Protein AF-A0A7M3YLV9-F1 (afdb_monomer_lite)

Radius of gyration: 20.75 Å; chains: 1; bounding box: 49×54×60 Å

Sequence (240 aa):
GVGWSQLKHLGYTHDCFGNELQSDTQMLELFPQDFILAKNGADYFVRAAQYIDELLVRFYGMEPYYHVDKPEDLVGHLICALAPHTSGGVLSRLIGFSNSSGGYAHPLFHAAKRRNCDGDEDAIMLLMDGLLNFSREILPSNRGGKMDAPLVLTTRLNPTEVDKEALNVDSAWHYERWFYEATLDQPHPKALADKMDFIERRLGTIGAVRGLGFTHSTKSMAEGPSLSAYKTLETMIDKM

Structure (mmCIF, N/CA/C/O backbone):
data_AF-A0A7M3YLV9-F1
#
_entry.id   AF-A0A7M3YLV9-F1
#
loop_
_atom_site.group_PDB
_atom_site.id
_atom_site.type_symbol
_atom_site.label_atom_id
_atom_site.label_alt_id
_atom_site.label_comp_id
_atom_site.label_asym_id
_atom_site.label_entity_id
_atom_site.label_seq_id
_atom_site.pdbx_PDB_ins_code
_atom_site.Cartn_x
_atom_site.Cartn_y
_atom_site.Cartn_z
_atom_site.occupancy
_atom_site.B_iso_or_equiv
_atom_site.auth_seq_id
_atom_site.auth_comp_id
_atom_site.auth_asym_id
_atom_site.auth_atom_id
_atom_site.pdbx_PDB_model_num
ATOM 1 N N . GLY A 1 1 ? 10.533 -2.553 10.454 1.00 79.00 1 GLY A N 1
ATOM 2 C CA . GLY A 1 1 ? 10.150 -2.409 11.874 1.00 79.00 1 GLY A CA 1
ATOM 3 C C . GLY A 1 1 ? 9.198 -3.499 12.326 1.00 79.00 1 GLY A C 1
ATOM 4 O O . GLY A 1 1 ? 8.332 -3.210 13.131 1.00 79.00 1 GLY A O 1
ATOM 5 N N . VAL A 1 2 ? 9.349 -4.714 11.796 1.00 90.81 2 VAL A N 1
ATOM 6 C CA . VAL A 1 2 ? 8.582 -5.925 12.117 1.00 90.81 2 VAL A CA 1
ATOM 7 C C . VAL A 1 2 ? 9.557 -7.078 11.897 1.00 90.81 2 VAL A C 1
ATOM 9 O O . VAL A 1 2 ? 10.321 -7.017 10.933 1.00 90.81 2 VAL A O 1
ATOM 12 N N . GLY A 1 3 ? 9.585 -8.060 12.796 1.00 94.00 3 GLY A N 1
ATOM 13 C CA . GLY A 1 3 ? 10.486 -9.207 12.667 1.00 94.00 3 GLY A CA 1
ATOM 14 C C . GLY A 1 3 ? 10.018 -10.190 11.593 1.00 94.00 3 GLY A C 1
ATOM 15 O O . GLY A 1 3 ? 8.816 -10.394 11.404 1.00 94.00 3 GLY A O 1
ATOM 16 N N . TRP A 1 4 ? 10.956 -10.853 10.921 1.00 95.56 4 TRP A N 1
ATOM 17 C CA . TRP A 1 4 ? 10.691 -11.817 9.851 1.00 95.56 4 TRP A CA 1
ATOM 18 C C . TRP A 1 4 ? 9.772 -12.959 10.300 1.00 95.56 4 TRP A C 1
ATOM 20 O O . TRP A 1 4 ? 8.958 -13.440 9.517 1.00 95.56 4 TRP A O 1
ATOM 30 N N . SER A 1 5 ? 9.843 -13.367 11.571 1.00 95.56 5 SER A N 1
ATOM 31 C CA . SER A 1 5 ? 8.983 -14.407 12.147 1.00 95.56 5 SER A CA 1
ATOM 32 C C . SER A 1 5 ? 7.505 -14.002 12.157 1.00 95.56 5 SER A C 1
ATOM 34 O O . SER A 1 5 ? 6.637 -14.827 11.866 1.00 95.56 5 SER A O 1
ATOM 36 N N . GLN A 1 6 ? 7.215 -12.725 12.419 1.00 95.69 6 GLN A N 1
ATOM 37 C CA . GLN A 1 6 ? 5.861 -12.178 12.365 1.00 95.69 6 GLN A CA 1
ATOM 38 C C . GLN A 1 6 ? 5.364 -12.105 10.917 1.00 95.69 6 GLN A C 1
ATOM 40 O O . GLN A 1 6 ? 4.248 -12.531 10.634 1.00 95.69 6 GLN A O 1
ATOM 45 N N . LEU A 1 7 ? 6.207 -11.671 9.973 1.00 96.88 7 LEU A N 1
ATOM 46 C CA . LEU A 1 7 ? 5.865 -11.696 8.544 1.00 96.88 7 LEU A CA 1
ATOM 47 C C . LEU A 1 7 ? 5.622 -13.126 8.035 1.00 96.88 7 LEU A C 1
ATOM 49 O O . LEU A 1 7 ? 4.689 -13.358 7.264 1.00 96.88 7 LEU A O 1
ATOM 53 N N . LYS A 1 8 ? 6.388 -14.109 8.523 1.00 96.44 8 LYS A N 1
ATOM 54 C CA . LYS A 1 8 ? 6.178 -15.530 8.213 1.00 96.44 8 LYS A CA 1
ATOM 55 C C . LYS A 1 8 ? 4.798 -16.010 8.656 1.00 96.44 8 LYS A C 1
ATOM 57 O O . LYS A 1 8 ? 4.123 -16.696 7.891 1.00 96.44 8 LYS A O 1
ATOM 62 N N . HIS A 1 9 ? 4.331 -15.582 9.831 1.00 95.75 9 HIS A N 1
ATOM 63 C CA . HIS A 1 9 ? 2.966 -15.853 10.295 1.00 95.75 9 HIS A CA 1
ATOM 64 C C . HIS A 1 9 ? 1.891 -15.214 9.395 1.00 95.75 9 HIS A C 1
ATOM 66 O O . HIS A 1 9 ? 0.825 -15.791 9.200 1.00 95.75 9 HIS A O 1
ATOM 72 N N . LEU A 1 10 ? 2.186 -14.066 8.774 1.00 97.06 10 LEU A N 1
ATOM 73 C CA . LEU A 1 10 ? 1.298 -13.394 7.814 1.00 97.06 10 LEU A CA 1
ATOM 74 C C . LEU A 1 10 ? 1.301 -14.018 6.405 1.00 97.06 10 LEU A C 1
ATOM 76 O O . LEU A 1 10 ? 0.577 -13.535 5.527 1.00 97.06 10 LEU A O 1
ATOM 80 N N . GLY A 1 11 ? 2.085 -15.077 6.180 1.00 97.44 11 GLY A N 1
ATOM 81 C CA . GLY A 1 11 ? 2.143 -15.827 4.923 1.00 97.44 11 GLY A CA 1
ATOM 82 C C . GLY A 1 11 ? 3.363 -15.533 4.045 1.00 97.44 11 GLY A C 1
ATOM 83 O O . GLY A 1 11 ? 3.480 -16.122 2.969 1.00 97.44 11 GLY A O 1
ATOM 84 N N . TYR A 1 12 ? 4.289 -14.674 4.482 1.00 97.75 12 TYR A N 1
ATOM 85 C CA . TYR A 1 12 ? 5.556 -14.451 3.780 1.00 97.75 12 TYR A CA 1
ATOM 86 C C . TYR A 1 12 ? 6.500 -15.634 4.017 1.00 97.75 12 TYR A C 1
ATOM 88 O O . TYR A 1 12 ? 7.176 -15.719 5.037 1.00 97.75 12 TYR A O 1
ATOM 96 N N . THR A 1 13 ? 6.521 -16.587 3.089 1.00 97.38 13 THR A N 1
ATOM 97 C CA . THR A 1 13 ? 7.293 -17.833 3.248 1.00 97.38 13 THR A CA 1
ATOM 98 C C . THR A 1 13 ? 8.669 -17.784 2.596 1.00 97.38 13 THR A C 1
ATOM 100 O O . THR A 1 13 ? 9.590 -18.426 3.095 1.00 97.38 13 THR A O 1
ATOM 103 N N . HIS A 1 14 ? 8.806 -17.027 1.508 1.00 97.69 14 HIS A N 1
ATOM 104 C CA . HIS A 1 14 ? 10.022 -16.936 0.710 1.00 97.69 14 HIS A CA 1
ATOM 105 C C . HIS A 1 14 ? 10.317 -15.481 0.348 1.00 97.69 14 HIS A C 1
ATOM 107 O O . HIS A 1 14 ? 9.402 -14.656 0.260 1.00 97.69 14 HIS A O 1
ATOM 113 N N . ASP A 1 15 ? 11.593 -15.193 0.134 1.00 97.00 15 ASP A N 1
ATOM 114 C CA . ASP A 1 15 ? 12.062 -13.927 -0.411 1.00 97.00 15 ASP A CA 1
ATOM 115 C C . ASP A 1 15 ? 11.777 -13.804 -1.916 1.00 97.00 15 ASP A C 1
ATOM 117 O O . ASP A 1 15 ? 11.274 -14.729 -2.561 1.00 97.00 15 ASP A O 1
ATOM 121 N N . CYS A 1 16 ? 12.063 -12.635 -2.490 1.00 95.44 16 CYS A N 1
ATOM 122 C CA . CYS A 1 16 ? 11.799 -12.358 -3.903 1.00 95.44 16 CYS A CA 1
ATOM 123 C C . CYS A 1 16 ? 12.660 -13.187 -4.877 1.00 95.44 16 CYS A C 1
ATOM 125 O O . CYS A 1 16 ? 12.369 -13.206 -6.072 1.00 95.44 16 CYS A O 1
ATOM 127 N N . PHE A 1 17 ? 13.675 -13.900 -4.378 1.00 94.94 17 PHE A N 1
ATOM 128 C CA . PHE A 1 17 ? 14.518 -14.822 -5.142 1.00 94.94 17 PHE A CA 1
ATOM 129 C C . PHE A 1 17 ? 14.114 -16.292 -4.948 1.00 94.94 17 PHE A C 1
ATOM 131 O O . PHE A 1 17 ? 14.700 -17.176 -5.571 1.00 94.94 17 PHE A O 1
ATOM 138 N N . GLY A 1 18 ? 13.107 -16.561 -4.111 1.00 95.81 18 GLY A N 1
ATOM 139 C CA . GLY A 1 18 ? 12.591 -17.900 -3.842 1.00 95.81 18 GLY A CA 1
ATOM 140 C C . GLY A 1 18 ? 13.300 -18.646 -2.711 1.00 95.81 18 GLY A C 1
ATOM 141 O O . GLY A 1 18 ? 13.029 -19.831 -2.531 1.00 95.81 18 GLY A O 1
ATOM 142 N N . ASN A 1 19 ? 14.172 -17.999 -1.931 1.00 97.81 19 ASN A N 1
ATOM 143 C CA . ASN A 1 19 ? 14.766 -18.631 -0.749 1.00 97.81 19 ASN A CA 1
ATOM 144 C C . ASN A 1 19 ? 13.8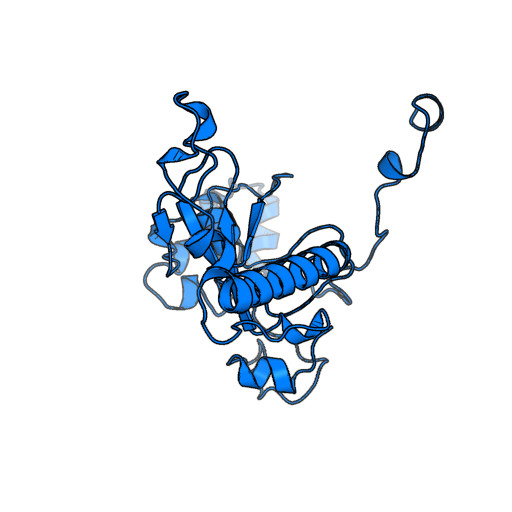07 -18.548 0.439 1.00 97.81 19 ASN A C 1
ATOM 146 O O . ASN A 1 19 ? 13.065 -17.577 0.573 1.00 97.81 19 ASN A O 1
ATOM 150 N N . GLU A 1 20 ? 13.833 -19.538 1.334 1.00 98.06 20 GLU A N 1
ATOM 151 C CA . GLU A 1 20 ? 12.996 -19.521 2.538 1.00 98.06 20 GLU A CA 1
ATOM 152 C C . GLU A 1 20 ? 13.293 -18.286 3.410 1.00 98.06 20 GLU A C 1
ATOM 154 O O . GLU A 1 20 ? 14.450 -17.903 3.601 1.00 98.06 20 GLU A O 1
ATOM 159 N N . LEU A 1 21 ? 12.244 -17.671 3.965 1.00 97.94 21 LEU A N 1
ATOM 160 C CA . LEU A 1 21 ? 12.373 -16.556 4.896 1.00 97.94 21 LEU A CA 1
ATOM 161 C C . LEU A 1 21 ? 12.895 -17.034 6.259 1.00 97.94 21 LEU A C 1
ATOM 163 O O . LEU A 1 21 ? 12.234 -17.813 6.964 1.00 97.94 21 LEU A O 1
ATOM 167 N N . GLN A 1 22 ? 14.074 -16.527 6.618 1.00 97.50 22 GLN A N 1
ATOM 168 C CA . GLN A 1 22 ? 14.822 -16.873 7.828 1.00 97.50 22 GLN A CA 1
ATOM 169 C C . GLN A 1 22 ? 15.539 -15.664 8.475 1.00 97.50 22 GLN A C 1
ATOM 171 O O . GLN A 1 22 ? 16.107 -15.809 9.557 1.00 97.50 22 GLN A O 1
ATOM 176 N N . SER A 1 23 ? 15.538 -14.481 7.843 1.00 96.81 23 SER A N 1
ATOM 177 C CA . SER A 1 23 ? 16.241 -13.280 8.328 1.00 96.81 23 SER A CA 1
ATOM 178 C C . SER A 1 23 ? 15.492 -11.978 8.020 1.00 96.81 23 SER A C 1
ATOM 180 O O . SER A 1 23 ? 14.809 -11.869 7.004 1.00 96.81 23 SER A O 1
ATOM 182 N N . ASP A 1 24 ? 15.710 -10.950 8.850 1.00 95.25 24 ASP A N 1
ATOM 183 C CA . ASP A 1 24 ? 15.188 -9.581 8.673 1.00 95.25 24 ASP A CA 1
ATOM 184 C C . ASP A 1 24 ? 15.840 -8.808 7.512 1.00 95.25 24 ASP A C 1
ATOM 186 O O . ASP A 1 24 ? 15.419 -7.702 7.179 1.00 95.25 24 ASP A O 1
ATOM 190 N N . THR A 1 25 ? 16.897 -9.358 6.913 1.00 94.25 25 THR A N 1
ATOM 191 C CA . THR A 1 25 ? 17.657 -8.716 5.829 1.00 94.25 25 THR A CA 1
ATOM 192 C C . THR A 1 25 ? 17.242 -9.176 4.434 1.00 94.25 25 THR A C 1
ATOM 194 O O . THR A 1 25 ? 17.731 -8.630 3.445 1.00 94.25 25 THR A O 1
ATOM 197 N N . GLN A 1 26 ? 16.379 -10.190 4.335 1.00 95.25 26 GLN A N 1
ATOM 198 C CA . GLN A 1 26 ? 15.905 -10.698 3.051 1.00 95.25 26 GLN A CA 1
ATOM 199 C C . GLN A 1 26 ? 14.903 -9.731 2.414 1.00 95.25 26 GLN A C 1
ATOM 201 O O . GLN A 1 26 ? 14.044 -9.162 3.088 1.00 95.25 26 GLN A O 1
ATOM 206 N N . MET A 1 27 ? 14.999 -9.568 1.094 1.00 95.50 27 MET A N 1
ATOM 207 C CA . MET A 1 27 ? 14.065 -8.747 0.328 1.00 95.50 27 MET A CA 1
ATOM 208 C C . MET A 1 27 ? 12.792 -9.542 0.041 1.00 95.50 27 MET A C 1
ATOM 210 O O . MET A 1 27 ? 12.833 -10.570 -0.627 1.00 95.50 27 MET A O 1
ATOM 214 N N . LEU A 1 28 ? 11.652 -9.061 0.525 1.00 96.56 28 LEU A N 1
ATOM 215 C CA . LEU A 1 28 ? 10.356 -9.695 0.304 1.00 96.56 28 LEU A CA 1
ATOM 216 C C . LEU A 1 28 ? 9.587 -8.971 -0.801 1.00 96.56 28 LEU A C 1
ATOM 218 O O . LEU A 1 28 ? 9.612 -7.746 -0.891 1.00 96.56 28 LEU A O 1
ATOM 222 N N . GLU A 1 29 ? 8.846 -9.729 -1.604 1.00 96.88 29 GLU A N 1
ATOM 223 C CA . GLU A 1 29 ? 7.836 -9.154 -2.487 1.00 96.88 29 GLU A CA 1
ATOM 224 C C . GLU A 1 29 ? 6.562 -8.847 -1.689 1.00 96.88 29 GLU A C 1
ATOM 226 O O . GLU A 1 29 ? 5.940 -9.760 -1.143 1.00 96.88 29 GLU A O 1
ATOM 231 N N . LEU A 1 30 ? 6.158 -7.575 -1.652 1.00 97.12 30 LEU A N 1
ATOM 232 C CA . LEU A 1 30 ? 4.952 -7.122 -0.959 1.00 97.12 30 LEU A CA 1
ATOM 233 C C . LEU A 1 30 ? 3.684 -7.744 -1.565 1.00 97.12 30 LEU A C 1
ATOM 235 O O . LEU A 1 30 ? 3.482 -7.698 -2.779 1.00 97.12 30 LEU A O 1
ATOM 239 N N . PHE A 1 31 ? 2.787 -8.279 -0.730 1.00 97.38 31 PHE A N 1
ATOM 240 C CA . PHE A 1 31 ? 1.501 -8.767 -1.231 1.00 97.38 31 PHE A CA 1
ATOM 241 C C . PHE A 1 31 ? 0.588 -7.621 -1.710 1.00 97.38 31 PHE A C 1
ATOM 243 O O . PHE A 1 31 ? 0.612 -6.530 -1.140 1.00 97.38 31 PHE A O 1
ATOM 250 N N . PRO A 1 32 ? -0.286 -7.861 -2.711 1.00 96.62 32 PRO A N 1
ATOM 251 C CA . PRO A 1 32 ? -1.030 -6.795 -3.392 1.00 96.62 32 PRO A CA 1
ATOM 252 C C . PRO A 1 32 ? -1.949 -5.930 -2.526 1.00 96.62 32 PRO A C 1
ATOM 254 O O . PRO A 1 32 ? -2.310 -4.842 -2.952 1.00 96.62 32 PRO A O 1
ATOM 257 N N . GLN A 1 33 ? -2.380 -6.413 -1.360 1.00 97.81 33 GLN A N 1
ATOM 258 C CA . GLN A 1 33 ? -3.267 -5.700 -0.429 1.00 97.81 33 GLN A CA 1
ATOM 259 C C . GLN A 1 33 ? -2.642 -5.597 0.972 1.00 97.81 33 GLN A C 1
ATOM 261 O O . GLN A 1 33 ? -3.351 -5.513 1.974 1.00 97.81 33 GLN A O 1
ATOM 266 N N . ASP A 1 34 ? -1.312 -5.637 1.053 1.00 98.44 34 ASP A N 1
ATOM 267 C CA . ASP A 1 34 ? -0.580 -5.341 2.280 1.00 98.44 34 ASP A CA 1
ATOM 268 C C . ASP A 1 34 ? -0.095 -3.882 2.262 1.00 98.44 34 ASP A C 1
ATOM 270 O O . ASP A 1 34 ? 0.271 -3.337 1.218 1.00 98.44 34 ASP A O 1
ATOM 274 N N . PHE A 1 35 ? -0.111 -3.246 3.433 1.00 98.19 35 PHE A N 1
ATOM 275 C CA . PHE A 1 35 ? 0.179 -1.827 3.614 1.00 98.19 35 PHE A CA 1
ATOM 276 C C . PHE A 1 35 ? 1.205 -1.604 4.726 1.00 98.19 35 PHE A C 1
ATOM 278 O O . PHE A 1 35 ? 1.122 -2.199 5.806 1.00 98.19 35 PHE A O 1
ATOM 285 N N . ILE A 1 36 ? 2.158 -0.710 4.472 1.00 97.81 36 ILE A N 1
ATOM 286 C CA . ILE A 1 36 ? 3.176 -0.277 5.429 1.00 97.81 36 ILE A CA 1
ATOM 287 C C . ILE A 1 36 ? 2.840 1.152 5.852 1.00 97.81 36 ILE A C 1
ATOM 289 O O . ILE A 1 36 ? 2.910 2.083 5.048 1.00 97.81 36 ILE A O 1
ATOM 293 N N . LEU A 1 37 ? 2.485 1.328 7.123 1.00 97.00 37 LEU A N 1
ATOM 294 C CA . LEU A 1 37 ? 2.027 2.601 7.673 1.00 97.00 37 LEU A CA 1
ATOM 295 C C . LEU A 1 37 ? 3.196 3.543 7.992 1.00 97.00 37 LEU A C 1
ATOM 297 O O . LEU A 1 37 ? 4.260 3.119 8.443 1.00 97.00 37 LEU A O 1
ATOM 301 N N . ALA A 1 38 ? 2.989 4.845 7.821 1.00 94.69 38 ALA A N 1
ATOM 302 C CA . ALA A 1 38 ? 3.908 5.849 8.342 1.00 94.69 38 ALA A CA 1
ATOM 303 C C . ALA A 1 38 ? 3.905 5.821 9.883 1.00 94.69 38 ALA A C 1
ATOM 305 O O . ALA A 1 38 ? 2.851 5.859 10.522 1.00 94.69 38 ALA A O 1
ATOM 306 N N . LYS A 1 39 ? 5.084 5.748 10.509 1.00 93.75 39 LYS A N 1
ATOM 307 C CA . LYS A 1 39 ? 5.210 5.541 11.963 1.00 93.75 39 LYS A CA 1
ATOM 308 C C . LYS A 1 39 ? 4.549 6.655 12.783 1.00 93.75 39 LYS A C 1
ATOM 310 O O . LYS A 1 39 ? 4.016 6.385 13.852 1.00 93.75 39 LYS A O 1
ATOM 315 N N . ASN A 1 40 ? 4.5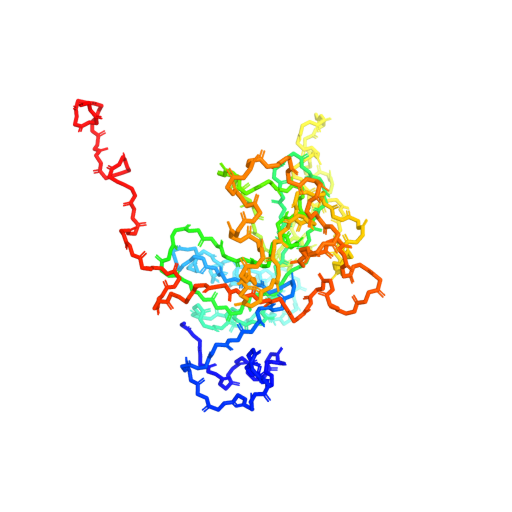30 7.882 12.267 1.00 91.25 40 ASN A N 1
ATOM 316 C CA . ASN A 1 40 ? 3.851 9.026 12.885 1.00 91.25 40 ASN A CA 1
ATOM 317 C C . ASN A 1 40 ? 2.322 8.853 13.000 1.00 91.25 40 ASN A C 1
ATOM 319 O O . ASN A 1 40 ? 1.706 9.486 13.853 1.00 91.25 40 ASN A O 1
ATOM 323 N N . GLY A 1 41 ? 1.711 8.002 12.172 1.00 92.69 41 GLY A N 1
ATOM 324 C CA . GLY A 1 41 ? 0.289 7.671 12.238 1.00 92.69 41 GLY A CA 1
ATOM 325 C C . GLY A 1 41 ? -0.035 6.524 13.196 1.00 92.69 41 GLY A C 1
ATOM 326 O O . GLY A 1 41 ? -1.197 6.350 13.552 1.00 92.69 41 GLY A O 1
ATOM 327 N N . ALA A 1 42 ? 0.954 5.745 13.642 1.00 95.50 42 ALA A N 1
ATOM 328 C CA . ALA A 1 42 ? 0.706 4.517 14.397 1.00 95.50 42 ALA A CA 1
ATOM 329 C C . ALA A 1 42 ? -0.023 4.767 15.726 1.00 95.50 42 ALA A C 1
ATOM 331 O O . ALA A 1 42 ? -1.001 4.084 16.025 1.00 95.50 42 ALA A O 1
ATOM 332 N N . ASP A 1 43 ? 0.374 5.802 16.471 1.00 96.31 43 ASP A N 1
ATOM 333 C CA . ASP A 1 43 ? -0.259 6.152 17.749 1.00 96.31 43 ASP A CA 1
ATOM 334 C C . ASP A 1 43 ? -1.741 6.518 17.589 1.00 96.31 43 ASP A C 1
ATOM 336 O O . ASP A 1 43 ? -2.543 6.306 18.498 1.00 96.31 43 ASP A O 1
ATOM 340 N N . TYR A 1 44 ? -2.127 7.073 16.435 1.00 97.19 44 TYR A N 1
ATOM 341 C CA . TYR A 1 44 ? -3.533 7.336 16.133 1.00 97.19 44 TYR A CA 1
ATOM 342 C C . TYR A 1 44 ? -4.316 6.030 15.975 1.00 97.19 44 TYR A C 1
ATOM 344 O O . TYR A 1 44 ? -5.380 5.886 16.573 1.00 97.19 44 TYR A O 1
ATOM 352 N N . PHE A 1 45 ? -3.767 5.061 15.239 1.00 97.94 45 PHE A N 1
ATOM 353 C CA . PHE A 1 45 ? -4.395 3.754 15.052 1.00 97.94 45 PHE A CA 1
ATOM 354 C C . PHE A 1 45 ? -4.483 2.948 16.352 1.00 97.94 45 PHE A C 1
ATOM 356 O O . PHE A 1 45 ? -5.500 2.297 16.571 1.00 97.94 45 PHE A O 1
ATOM 363 N N . VAL A 1 46 ? -3.486 3.037 17.242 1.00 98.31 46 VAL A N 1
ATOM 364 C CA . VAL A 1 46 ? -3.554 2.429 18.586 1.00 98.31 46 VAL A CA 1
ATOM 365 C C . VAL A 1 46 ? -4.742 2.993 19.367 1.00 98.31 46 VAL A C 1
ATOM 367 O O . VAL A 1 46 ? -5.579 2.236 19.853 1.00 98.31 46 VAL A O 1
ATOM 370 N N . ARG A 1 47 ? -4.884 4.324 19.420 1.00 98.38 47 ARG A N 1
ATOM 371 C CA . ARG A 1 47 ? -6.020 4.960 20.107 1.00 98.38 47 ARG A CA 1
ATOM 372 C C . ARG A 1 47 ? -7.363 4.609 19.469 1.00 98.38 47 ARG A C 1
ATOM 374 O O . ARG A 1 47 ? -8.333 4.403 20.189 1.00 98.38 47 ARG A O 1
ATOM 381 N N . ALA A 1 48 ? -7.428 4.537 18.139 1.00 98.25 48 ALA A N 1
ATOM 382 C CA . ALA A 1 48 ? -8.639 4.129 17.432 1.00 98.25 48 ALA A CA 1
ATOM 383 C C . ALA A 1 48 ? -9.019 2.676 17.764 1.00 98.25 48 ALA A C 1
ATOM 385 O O . ALA A 1 48 ? -10.180 2.402 18.043 1.00 98.25 48 ALA A O 1
ATOM 386 N N . ALA A 1 49 ? -8.050 1.758 17.807 1.00 98.56 49 ALA A N 1
ATOM 387 C CA . ALA A 1 49 ? -8.276 0.365 18.185 1.00 98.56 49 ALA A CA 1
ATOM 388 C C . ALA A 1 49 ? -8.800 0.240 19.626 1.00 98.56 49 ALA A C 1
ATOM 390 O O . ALA A 1 49 ? -9.814 -0.415 19.856 1.00 98.56 49 ALA A O 1
ATOM 391 N N . GLN A 1 50 ? -8.171 0.943 20.573 1.00 98.56 50 GLN A N 1
ATOM 392 C CA . GLN A 1 50 ? -8.604 0.989 21.974 1.00 98.56 50 GLN A CA 1
ATOM 393 C C . GLN A 1 50 ? -10.010 1.581 22.127 1.00 98.56 50 GLN A C 1
ATOM 395 O O . GLN A 1 50 ? -10.818 1.065 22.895 1.00 98.56 50 GLN A O 1
ATOM 400 N N . TYR A 1 51 ? -10.332 2.627 21.362 1.00 98.62 51 TYR A N 1
ATOM 401 C CA . TYR A 1 51 ? -11.682 3.183 21.312 1.00 98.62 51 TYR A CA 1
ATOM 402 C 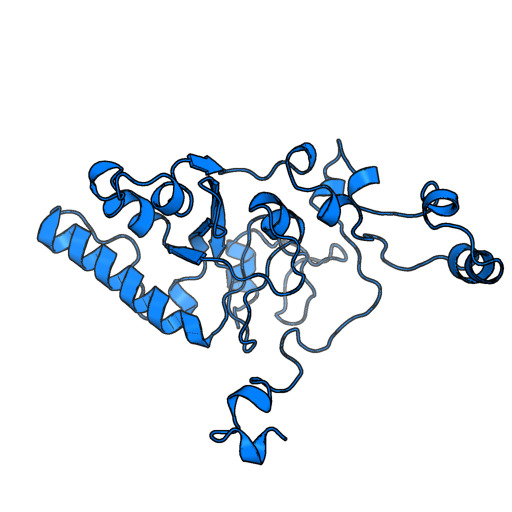C . TYR A 1 51 ? -12.714 2.147 20.845 1.00 98.62 51 TYR A C 1
ATOM 404 O O . TYR A 1 51 ? -13.778 2.038 21.453 1.00 98.62 51 TYR A O 1
ATOM 412 N N . ILE A 1 52 ? -12.410 1.368 19.800 1.00 98.62 52 ILE A N 1
ATOM 413 C CA . ILE A 1 52 ? -13.318 0.320 19.318 1.00 98.62 52 ILE A CA 1
ATOM 414 C C . ILE A 1 52 ? -13.517 -0.773 20.368 1.00 98.62 52 ILE A C 1
ATOM 416 O O . ILE A 1 52 ? -14.648 -1.210 20.572 1.00 98.62 52 ILE A O 1
ATOM 420 N N . ASP A 1 53 ? -12.464 -1.172 21.074 1.00 98.62 53 ASP A N 1
ATOM 421 C CA . ASP A 1 53 ? -12.574 -2.147 22.160 1.00 98.62 53 ASP A CA 1
ATOM 422 C C . ASP A 1 53 ? -13.434 -1.617 23.316 1.00 98.62 53 ASP A C 1
ATOM 424 O O . ASP A 1 53 ? -14.334 -2.312 23.792 1.00 98.62 53 ASP A O 1
ATOM 428 N N . GLU A 1 54 ? -13.237 -0.361 23.732 1.00 98.56 54 GLU A N 1
ATOM 429 C CA . GLU A 1 54 ? -14.095 0.265 24.744 1.00 98.56 54 GLU A CA 1
ATOM 430 C C . GLU A 1 54 ? -15.552 0.376 24.283 1.00 98.56 54 GLU A C 1
ATOM 432 O O . GLU A 1 54 ? -16.464 0.145 25.081 1.00 98.56 54 GLU A O 1
ATOM 437 N N . LEU A 1 55 ? -15.784 0.705 23.009 1.00 98.62 55 LEU A N 1
ATOM 438 C CA . LEU A 1 55 ? -17.115 0.773 22.414 1.00 98.62 55 LEU A CA 1
ATOM 439 C C . LEU A 1 55 ? -17.800 -0.603 22.444 1.00 98.62 55 LEU A C 1
ATOM 441 O O . LEU A 1 55 ? -18.948 -0.709 22.879 1.00 98.62 55 LEU A O 1
ATOM 445 N N . LEU A 1 56 ? -17.096 -1.665 22.044 1.00 98.62 56 LEU A N 1
ATOM 446 C CA . LEU A 1 56 ? -17.604 -3.040 22.082 1.00 98.62 56 LEU A CA 1
ATOM 447 C C . LEU A 1 56 ? -17.986 -3.469 23.501 1.00 98.62 56 LEU A C 1
ATOM 449 O O . LEU A 1 56 ? -19.100 -3.945 23.719 1.00 98.62 56 LEU A O 1
ATOM 453 N N . VAL A 1 57 ? -17.112 -3.232 24.478 1.00 98.56 57 VAL A N 1
ATOM 454 C CA . VAL A 1 57 ? -17.346 -3.649 25.867 1.00 98.56 57 VAL A CA 1
ATOM 455 C C . VAL A 1 57 ? -18.439 -2.819 26.531 1.00 98.56 57 VAL A C 1
ATOM 457 O O . VAL A 1 57 ? -19.386 -3.363 27.098 1.00 98.56 57 VAL A O 1
ATOM 460 N N . ARG A 1 58 ? -18.320 -1.489 26.494 1.00 98.44 58 ARG A N 1
ATOM 461 C CA . ARG A 1 58 ? -19.162 -0.603 27.312 1.00 98.44 58 ARG A CA 1
ATOM 462 C C . ARG A 1 58 ? -20.523 -0.328 26.695 1.00 98.44 58 ARG A C 1
ATOM 464 O O . ARG A 1 58 ? -21.479 -0.131 27.439 1.00 98.44 58 ARG A O 1
ATOM 471 N N . PHE A 1 59 ? -20.603 -0.261 25.368 1.00 98.31 59 PHE A N 1
ATOM 472 C CA . PHE A 1 59 ? -21.844 0.069 24.673 1.00 98.31 59 PHE A CA 1
ATOM 473 C C . PHE A 1 59 ? -22.550 -1.177 24.139 1.00 98.31 59 PHE A C 1
ATOM 475 O O . PHE A 1 59 ? -23.757 -1.313 24.326 1.00 98.31 59 PHE A O 1
ATOM 482 N N . TYR A 1 60 ? -21.809 -2.103 23.524 1.00 98.19 60 TYR A N 1
ATOM 483 C CA . TYR A 1 60 ? -22.395 -3.307 22.927 1.00 98.19 60 TYR A CA 1
ATOM 484 C C . TYR A 1 60 ? -22.428 -4.527 23.863 1.00 98.19 60 TYR A C 1
ATOM 486 O O . TYR A 1 60 ? -23.124 -5.494 23.556 1.00 98.19 60 TYR A O 1
ATOM 494 N N . GLY A 1 61 ? -21.727 -4.500 25.003 1.00 98.12 61 GLY A N 1
ATOM 495 C CA . GLY A 1 61 ? -21.660 -5.635 25.933 1.00 98.12 61 GLY A CA 1
ATOM 496 C C . GLY A 1 61 ? -20.965 -6.866 25.339 1.00 98.12 61 GLY A C 1
ATOM 497 O O . GLY A 1 61 ? -21.325 -7.994 25.671 1.00 98.12 61 GLY A O 1
ATOM 498 N N . MET A 1 62 ? -20.022 -6.647 24.422 1.00 98.31 62 MET A N 1
ATOM 499 C CA . MET A 1 62 ? -19.252 -7.680 23.726 1.00 98.31 62 MET A CA 1
ATOM 500 C C . MET A 1 62 ? -17.817 -7.747 24.255 1.00 98.31 62 MET A C 1
ATOM 502 O O . MET A 1 62 ? -17.357 -6.850 24.958 1.00 98.31 62 MET A O 1
ATOM 506 N N . GLU A 1 63 ? -17.094 -8.801 23.887 1.00 98.25 63 GLU A N 1
ATOM 507 C CA . GLU A 1 63 ? -15.652 -8.873 24.131 1.00 98.25 63 GLU A CA 1
ATOM 508 C C . GLU A 1 63 ? -14.894 -7.844 23.264 1.00 98.25 63 GLU A C 1
ATOM 510 O O . GLU A 1 63 ? -15.340 -7.534 22.151 1.00 98.25 63 GLU A O 1
ATOM 515 N N . PRO A 1 64 ? -13.753 -7.318 23.743 1.00 97.88 64 PRO A N 1
ATOM 516 C CA . PRO A 1 64 ? -12.855 -6.504 22.923 1.00 97.88 64 PRO A CA 1
ATOM 517 C C . PRO A 1 64 ? -12.329 -7.300 21.713 1.00 97.88 64 PRO A C 1
ATOM 519 O O . PRO A 1 64 ? -12.285 -8.529 21.729 1.00 97.88 64 PRO A O 1
ATOM 522 N N . TYR A 1 65 ? -11.959 -6.595 20.643 1.00 98.19 65 TYR A N 1
ATOM 523 C CA . TYR A 1 65 ? -11.577 -7.192 19.361 1.00 98.19 65 TYR A CA 1
ATOM 524 C C . TYR A 1 65 ? -10.089 -7.025 19.038 1.00 98.19 65 TYR A C 1
ATOM 526 O O . TYR A 1 65 ? -9.457 -7.973 18.572 1.00 98.19 65 TYR A O 1
ATOM 534 N N . TYR A 1 66 ? -9.535 -5.826 19.227 1.00 98.25 66 TYR A N 1
ATOM 535 C CA . TYR A 1 66 ? -8.178 -5.504 18.791 1.00 98.25 66 TYR A CA 1
ATOM 536 C C . TYR A 1 66 ? -7.117 -5.934 19.799 1.00 98.25 66 TYR A C 1
ATOM 538 O O . TYR A 1 66 ? -6.117 -6.513 19.390 1.00 98.25 66 TYR A O 1
ATOM 546 N N . HIS A 1 67 ? -7.319 -5.666 21.092 1.00 97.56 67 HIS A N 1
ATOM 547 C CA . HIS A 1 67 ? -6.315 -5.909 22.136 1.00 97.56 67 HIS A CA 1
ATOM 548 C C . HIS A 1 67 ? -4.952 -5.259 21.825 1.00 97.56 67 HIS A C 1
ATOM 550 O O . HIS A 1 67 ? -3.900 -5.873 21.999 1.00 97.56 67 HIS A O 1
ATOM 556 N N . VAL A 1 68 ? -4.977 -4.021 21.327 1.00 97.62 68 VAL A N 1
ATOM 557 C CA . VAL A 1 68 ? -3.784 -3.285 20.884 1.00 97.62 68 VAL A CA 1
ATOM 558 C C . VAL A 1 68 ? -3.325 -2.306 21.965 1.00 97.62 68 VAL A C 1
ATOM 560 O O . VAL A 1 68 ? -4.055 -1.377 22.317 1.00 97.62 68 VAL A O 1
ATOM 563 N N . ASP A 1 69 ? -2.078 -2.454 22.419 1.00 96.25 69 ASP A N 1
ATOM 564 C CA . ASP A 1 69 ? -1.444 -1.542 23.383 1.00 96.25 69 ASP A CA 1
ATOM 565 C C . ASP A 1 69 ? -0.310 -0.722 22.758 1.00 96.25 69 ASP A C 1
ATOM 567 O O . ASP A 1 69 ? -0.041 0.410 23.168 1.00 96.25 69 ASP A O 1
ATOM 571 N N . LYS A 1 70 ? 0.360 -1.280 21.748 1.00 95.50 70 LYS A N 1
ATOM 572 C CA . LYS A 1 70 ? 1.498 -0.663 21.055 1.00 95.50 70 LYS A CA 1
ATOM 573 C C . LYS A 1 70 ? 1.373 -0.826 19.536 1.00 95.50 70 LYS A C 1
ATOM 575 O O . LYS A 1 70 ? 0.659 -1.713 19.068 1.00 95.50 70 LYS A O 1
ATOM 580 N N . PRO A 1 71 ? 2.084 -0.006 18.739 1.00 95.31 71 PRO A N 1
ATOM 581 C CA . PRO A 1 71 ? 2.044 -0.080 17.281 1.00 95.31 71 PRO A CA 1
ATOM 582 C C . PRO A 1 71 ? 2.229 -1.486 16.707 1.00 95.31 71 PRO A C 1
ATOM 584 O O . PRO A 1 71 ? 1.521 -1.865 15.783 1.00 95.31 71 PRO A O 1
ATOM 587 N N . GLU A 1 72 ? 3.147 -2.284 17.249 1.00 95.00 72 GLU A N 1
ATOM 588 C CA . GLU A 1 72 ? 3.457 -3.618 16.725 1.00 95.00 72 GLU A CA 1
ATOM 589 C C . GLU A 1 72 ? 2.267 -4.588 16.783 1.00 95.00 72 GLU A C 1
ATOM 591 O O . GLU A 1 72 ? 2.209 -5.513 15.970 1.00 95.00 72 GLU A O 1
ATOM 596 N N . ASP A 1 73 ? 1.307 -4.355 17.683 1.00 96.25 73 ASP A N 1
ATOM 597 C CA . ASP A 1 73 ? 0.102 -5.178 17.816 1.00 96.25 73 ASP A CA 1
ATOM 598 C C . ASP A 1 73 ? -0.894 -4.916 16.671 1.00 96.25 73 ASP A C 1
ATOM 600 O O . ASP A 1 73 ? -1.723 -5.763 16.367 1.00 96.25 73 ASP A O 1
ATOM 604 N N . LEU A 1 74 ? -0.787 -3.780 15.963 1.00 97.19 74 LEU A N 1
ATOM 605 C CA . LEU A 1 74 ? -1.625 -3.474 14.791 1.00 97.19 74 LEU A CA 1
ATOM 606 C C . LEU A 1 74 ? -1.315 -4.376 13.582 1.00 97.19 74 LEU A C 1
ATOM 608 O O . LEU A 1 74 ? -2.101 -4.449 12.635 1.00 97.19 74 LEU A O 1
ATOM 612 N N . VAL A 1 75 ? -0.148 -5.021 13.568 1.00 97.69 75 VAL A N 1
ATOM 613 C CA . VAL A 1 75 ? 0.319 -5.838 12.446 1.00 97.69 75 VAL A CA 1
ATOM 614 C C . VAL A 1 75 ? -0.578 -7.066 12.281 1.00 97.69 75 VAL A C 1
ATOM 616 O O . VAL A 1 75 ? -0.711 -7.892 13.176 1.00 97.69 75 VAL A O 1
ATOM 619 N N . GLY A 1 76 ? -1.159 -7.211 11.093 1.00 97.50 76 GLY A N 1
ATOM 620 C CA . GLY A 1 76 ? -2.119 -8.258 10.752 1.00 97.50 76 GLY A CA 1
ATOM 621 C C . GLY A 1 76 ? -3.573 -7.790 10.782 1.00 97.50 76 GLY A C 1
ATOM 622 O O . GLY A 1 76 ? -4.408 -8.413 10.123 1.00 97.50 76 GLY A O 1
ATOM 623 N N . HIS A 1 77 ? -3.884 -6.676 11.451 1.00 98.19 77 HIS A N 1
ATOM 624 C CA . HIS A 1 77 ? -5.231 -6.120 11.425 1.00 98.19 77 HIS A CA 1
ATOM 625 C C . HIS A 1 77 ? -5.570 -5.496 10.069 1.00 98.19 77 HIS A C 1
ATOM 627 O O . HIS A 1 77 ? -4.714 -5.015 9.316 1.00 98.19 77 HIS A O 1
ATOM 633 N N . LEU A 1 78 ? -6.864 -5.533 9.761 1.00 98.44 78 LEU A N 1
ATOM 634 C CA . LEU A 1 78 ? -7.411 -5.050 8.506 1.00 98.44 78 LEU A CA 1
ATOM 635 C C . LEU A 1 78 ? -7.778 -3.570 8.598 1.00 98.44 78 LEU A C 1
ATOM 637 O O . LEU A 1 78 ? -8.346 -3.098 9.584 1.00 98.44 78 LEU A O 1
ATOM 641 N N . ILE A 1 79 ? -7.503 -2.865 7.513 1.00 98.12 79 ILE A N 1
ATOM 642 C CA . ILE A 1 79 ? -7.854 -1.471 7.283 1.00 98.12 79 ILE A CA 1
ATOM 643 C C . ILE A 1 79 ? -8.731 -1.368 6.035 1.00 98.12 79 ILE A C 1
ATOM 645 O O . ILE A 1 79 ? -8.662 -2.193 5.120 1.00 98.12 79 ILE A O 1
ATOM 649 N N . CYS A 1 80 ? -9.541 -0.322 5.987 1.00 97.50 80 CYS A N 1
ATOM 650 C CA . CYS A 1 80 ? -10.181 0.150 4.773 1.00 97.50 80 CYS A CA 1
ATOM 651 C C . CYS A 1 80 ? -9.435 1.402 4.314 1.00 97.50 80 CYS A C 1
ATOM 653 O O . CYS A 1 80 ? -9.350 2.383 5.053 1.00 97.50 80 CYS A O 1
ATOM 655 N N . ALA A 1 81 ? -8.897 1.374 3.100 1.00 96.62 81 ALA A N 1
ATOM 656 C CA . ALA A 1 81 ? -8.320 2.554 2.474 1.00 96.62 81 ALA A CA 1
ATOM 657 C C . ALA A 1 81 ? -9.312 3.143 1.471 1.00 96.62 81 ALA A C 1
ATOM 659 O O . ALA A 1 81 ? -9.926 2.410 0.694 1.00 96.62 81 ALA A O 1
ATOM 660 N N . LEU A 1 82 ? -9.464 4.461 1.486 1.00 95.06 82 LEU A N 1
ATOM 661 C CA . LEU A 1 82 ? -10.423 5.195 0.675 1.00 95.06 82 LEU A CA 1
ATOM 662 C C . LEU A 1 82 ? -9.749 6.433 0.090 1.00 95.06 82 LEU A C 1
ATOM 664 O O . LEU A 1 82 ? -9.195 7.256 0.818 1.00 95.06 82 LEU A O 1
ATOM 668 N N . ALA A 1 83 ? -9.822 6.571 -1.227 1.00 93.69 83 ALA A N 1
ATOM 669 C CA . ALA A 1 83 ? -9.395 7.789 -1.891 1.00 93.69 83 ALA A CA 1
ATOM 670 C C . ALA A 1 83 ? -10.493 8.859 -1.785 1.00 93.69 83 ALA A C 1
ATOM 672 O O . ALA A 1 83 ? -11.661 8.546 -2.053 1.00 93.69 83 ALA A O 1
ATOM 673 N N . PRO A 1 84 ? -10.142 10.117 -1.470 1.00 90.19 84 PRO A N 1
ATOM 674 C CA . PRO A 1 84 ? -10.990 11.264 -1.748 1.00 90.19 84 PRO A CA 1
ATOM 675 C C . PRO A 1 84 ? -11.623 11.226 -3.144 1.00 90.19 84 PRO A C 1
ATOM 677 O O . PRO A 1 84 ? -11.012 10.783 -4.118 1.00 90.19 84 PRO A O 1
ATOM 680 N N . HIS A 1 85 ? -12.849 11.728 -3.237 1.00 89.12 85 HIS A N 1
ATOM 681 C CA . HIS A 1 85 ? -13.691 11.758 -4.430 1.00 89.12 85 HIS A CA 1
ATOM 682 C C . HIS A 1 85 ? -14.110 10.374 -4.953 1.00 89.12 85 HIS A C 1
ATOM 684 O O . HIS A 1 85 ? -14.606 10.254 -6.080 1.00 89.12 85 HIS A O 1
ATOM 690 N N . THR A 1 86 ? -13.964 9.327 -4.136 1.00 90.31 86 THR A N 1
ATOM 691 C CA . THR A 1 86 ? -14.453 7.977 -4.412 1.00 90.31 86 THR A CA 1
ATOM 692 C C . THR A 1 86 ? -15.317 7.437 -3.270 1.00 90.31 86 THR A C 1
ATOM 694 O O . THR A 1 86 ? -15.188 7.817 -2.112 1.00 90.31 86 THR A O 1
ATOM 697 N N . SER A 1 87 ? -16.205 6.495 -3.592 1.00 90.12 87 SER A N 1
ATOM 698 C CA . SER A 1 87 ? -17.060 5.827 -2.601 1.00 90.12 87 SER A CA 1
ATOM 699 C C . SER A 1 87 ? -16.755 4.335 -2.429 1.00 90.12 87 SER A C 1
ATOM 701 O O . SER A 1 87 ? -17.563 3.598 -1.860 1.00 90.12 87 SER A O 1
ATOM 703 N N . GLY A 1 88 ? -15.648 3.869 -3.012 1.00 91.69 88 GLY A N 1
ATOM 704 C CA . GLY A 1 88 ? -15.229 2.472 -3.000 1.00 91.69 88 GLY A CA 1
ATOM 705 C C . GLY A 1 88 ? -13.985 2.305 -2.147 1.00 91.69 88 GLY A C 1
ATOM 706 O O . GLY A 1 88 ? -12.889 2.639 -2.588 1.00 91.69 88 GLY A O 1
ATOM 707 N N . GLY A 1 89 ? -14.160 1.793 -0.933 1.00 94.88 89 GLY A N 1
ATOM 708 C CA . GLY A 1 89 ? -13.043 1.418 -0.080 1.00 94.88 89 GLY A CA 1
ATOM 709 C C . GLY A 1 89 ? -12.362 0.159 -0.605 1.00 94.88 89 GLY A C 1
ATOM 710 O O . GLY A 1 89 ? -13.012 -0.716 -1.181 1.00 94.88 89 GLY A O 1
ATOM 711 N N . VAL A 1 90 ? -11.060 0.035 -0.378 1.00 97.06 90 VAL A N 1
ATOM 712 C CA . VAL A 1 90 ? -10.296 -1.177 -0.684 1.00 97.06 90 VAL A CA 1
ATOM 713 C C . VAL A 1 90 ? -9.754 -1.747 0.617 1.00 97.06 90 VAL A C 1
ATOM 715 O O . VAL A 1 90 ? -9.090 -1.055 1.393 1.00 97.06 90 VAL A O 1
ATOM 718 N N . LEU A 1 91 ? -10.062 -3.018 0.859 1.00 98.06 91 LEU A N 1
ATOM 719 C CA . LEU A 1 91 ? -9.576 -3.755 2.013 1.00 98.06 91 LEU A CA 1
ATOM 720 C C . LEU A 1 91 ? -8.060 -3.936 1.915 1.00 98.06 91 LEU A C 1
ATOM 722 O O . LEU A 1 91 ? -7.537 -4.289 0.857 1.00 98.06 91 LEU A O 1
ATOM 726 N N . SER A 1 92 ? -7.360 -3.749 3.024 1.00 98.19 92 SER A N 1
ATOM 727 C CA . SER A 1 92 ? -5.922 -3.979 3.109 1.00 98.19 92 SER A CA 1
ATOM 728 C C . SER A 1 92 ? -5.547 -4.486 4.490 1.00 98.19 92 SER A C 1
ATOM 730 O O . SER A 1 92 ? -6.305 -4.331 5.445 1.00 98.19 92 SER A O 1
ATOM 732 N N . ARG A 1 93 ? -4.371 -5.089 4.606 1.00 98.50 93 ARG A N 1
ATOM 733 C CA . ARG A 1 93 ? -3.808 -5.555 5.870 1.00 98.50 93 ARG A CA 1
ATOM 734 C C . ARG A 1 93 ? -2.567 -4.747 6.228 1.00 98.50 93 ARG A C 1
ATOM 736 O O . ARG A 1 93 ? -1.715 -4.514 5.374 1.00 98.50 93 ARG A O 1
ATOM 743 N N . LEU A 1 94 ? -2.453 -4.329 7.484 1.00 98.19 94 LEU A N 1
ATOM 744 C CA . LEU A 1 94 ? -1.244 -3.678 7.987 1.00 98.19 94 LEU A CA 1
ATOM 745 C C . LEU A 1 94 ? -0.146 -4.717 8.207 1.00 98.19 94 LEU A C 1
ATOM 747 O O . LEU A 1 94 ? -0.379 -5.723 8.872 1.00 98.19 94 LEU A O 1
ATOM 751 N N . ILE A 1 95 ? 1.056 -4.471 7.686 1.00 98.00 95 ILE A N 1
ATOM 752 C CA . ILE A 1 95 ? 2.187 -5.405 7.835 1.00 98.00 95 ILE A CA 1
ATOM 753 C C . ILE A 1 95 ? 3.423 -4.797 8.492 1.00 98.00 95 ILE A C 1
ATOM 755 O O . ILE A 1 95 ? 4.413 -5.493 8.709 1.00 98.00 95 ILE A O 1
ATOM 759 N N . GLY A 1 96 ? 3.394 -3.503 8.798 1.00 96.75 96 GLY A N 1
ATOM 760 C CA . GLY A 1 96 ? 4.491 -2.842 9.483 1.00 96.75 96 GLY A CA 1
ATOM 761 C C . GLY A 1 96 ? 4.500 -1.338 9.303 1.00 96.75 96 GLY A C 1
ATOM 762 O O . GLY A 1 96 ? 3.528 -0.735 8.849 1.00 96.75 96 GLY A O 1
ATOM 763 N N . PHE A 1 97 ? 5.639 -0.752 9.667 1.00 96.12 97 PHE A N 1
ATOM 764 C CA . PHE A 1 97 ? 5.816 0.689 9.771 1.00 96.12 97 PHE A CA 1
ATOM 765 C C . PHE A 1 97 ? 7.083 1.163 9.065 1.00 96.12 97 PHE A C 1
ATOM 767 O O . PHE A 1 97 ? 8.108 0.471 9.073 1.00 96.12 97 PHE A O 1
ATOM 774 N N . SER A 1 98 ? 7.021 2.376 8.522 1.00 94.06 98 SER A N 1
ATOM 775 C CA . SER A 1 98 ? 8.143 3.095 7.923 1.00 94.06 98 SER A CA 1
ATOM 776 C C . SER A 1 98 ? 8.371 4.434 8.623 1.00 94.06 98 SER A C 1
ATOM 778 O O . SER A 1 98 ? 7.432 5.052 9.116 1.00 94.06 98 SER A O 1
ATOM 780 N N . ASN A 1 99 ? 9.620 4.906 8.647 1.00 92.56 99 ASN A N 1
ATOM 781 C CA . ASN A 1 99 ? 9.960 6.243 9.152 1.00 92.56 99 ASN A CA 1
ATOM 782 C C . ASN A 1 99 ? 9.675 7.359 8.128 1.00 92.56 99 ASN A C 1
ATOM 784 O O . ASN A 1 99 ? 9.921 8.528 8.416 1.00 92.56 99 ASN A O 1
ATOM 788 N N . SER A 1 100 ? 9.185 7.005 6.937 1.00 90.19 100 SER A N 1
ATOM 789 C CA . SER A 1 100 ? 8.674 7.974 5.969 1.00 90.19 100 SER A CA 1
ATOM 790 C C . SER A 1 100 ? 7.393 8.632 6.478 1.00 90.19 100 SER A C 1
ATOM 792 O O . SER A 1 100 ? 6.651 8.045 7.266 1.00 90.19 100 SER A O 1
ATOM 794 N N . SER A 1 101 ? 7.116 9.839 5.986 1.00 88.44 101 SER A N 1
ATOM 795 C CA . SER A 1 101 ? 5.842 10.528 6.222 1.00 88.44 101 SER A CA 1
ATOM 796 C C . SER A 1 101 ? 4.693 9.967 5.369 1.00 88.44 101 SER A C 1
ATOM 798 O O . SER A 1 101 ? 3.538 10.280 5.643 1.00 88.44 101 SER A O 1
ATOM 800 N N . GLY A 1 102 ? 4.997 9.164 4.341 1.00 90.19 102 GLY A N 1
ATOM 801 C CA . GLY A 1 102 ? 4.014 8.492 3.490 1.00 90.19 102 GLY A CA 1
ATOM 802 C C . GLY A 1 102 ? 3.865 7.009 3.830 1.00 90.19 102 GLY A C 1
ATOM 803 O O . GLY A 1 102 ? 4.792 6.376 4.342 1.00 90.19 102 GLY A O 1
ATOM 804 N N . GLY A 1 103 ? 2.690 6.453 3.536 1.00 93.56 103 GLY A N 1
ATOM 805 C CA . GLY A 1 103 ? 2.474 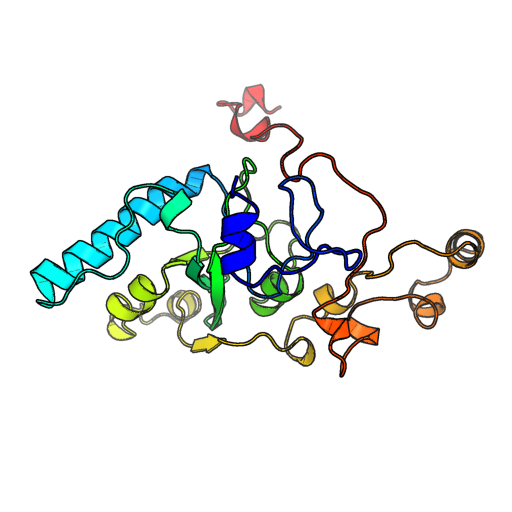5.009 3.565 1.00 93.56 103 GLY A CA 1
ATOM 806 C C . GLY A 1 103 ? 2.893 4.346 2.254 1.00 93.56 103 GLY A C 1
ATOM 807 O O . GLY A 1 103 ? 2.884 4.988 1.205 1.00 93.56 103 GLY A O 1
ATOM 808 N N . TYR A 1 104 ? 3.245 3.063 2.313 1.00 96.19 104 TYR A N 1
ATOM 809 C CA . TYR A 1 104 ? 3.636 2.279 1.139 1.00 96.19 104 TYR A CA 1
ATOM 810 C C . TYR A 1 104 ? 2.670 1.128 0.916 1.00 96.19 104 TYR A C 1
ATOM 812 O O . TYR A 1 104 ? 2.252 0.456 1.862 1.00 96.19 104 TYR A O 1
ATOM 820 N N . ALA A 1 105 ? 2.372 0.867 -0.349 1.00 97.12 105 ALA A N 1
ATOM 821 C CA . ALA A 1 105 ? 1.587 -0.276 -0.769 1.00 97.12 105 ALA A CA 1
ATOM 822 C C . ALA A 1 105 ? 2.013 -0.737 -2.162 1.00 97.12 105 ALA A C 1
ATOM 824 O O . ALA A 1 105 ? 2.784 -0.074 -2.858 1.00 97.12 105 ALA A O 1
ATOM 825 N N . HIS A 1 106 ? 1.461 -1.867 -2.590 1.00 97.06 106 HIS A N 1
ATOM 826 C CA . HIS A 1 106 ? 1.613 -2.338 -3.959 1.00 97.06 106 HIS A CA 1
ATOM 827 C C . HIS A 1 106 ? 1.007 -1.320 -4.958 1.00 97.06 106 HIS A C 1
ATOM 829 O O . HIS A 1 106 ? -0.079 -0.803 -4.685 1.00 97.06 106 HIS A O 1
ATOM 835 N N . PRO A 1 107 ? 1.606 -1.055 -6.138 1.00 95.88 107 PRO A N 1
ATOM 836 C CA . PRO A 1 107 ? 1.071 -0.082 -7.105 1.00 95.88 107 PRO A CA 1
ATOM 837 C C . PRO A 1 107 ? -0.395 -0.331 -7.478 1.00 95.88 107 PRO A C 1
ATOM 839 O O . PRO A 1 107 ? -1.223 0.578 -7.466 1.00 95.88 107 PRO A O 1
ATOM 842 N N . LEU A 1 108 ? -0.751 -1.600 -7.699 1.00 96.38 108 LEU A N 1
ATOM 843 C CA . LEU A 1 108 ? -2.140 -1.989 -7.951 1.00 96.38 108 LEU A CA 1
ATOM 844 C C . LEU A 1 108 ? -3.097 -1.594 -6.819 1.00 96.38 108 LEU A C 1
ATOM 846 O O . LEU A 1 108 ? -4.252 -1.289 -7.096 1.00 96.38 108 LEU A O 1
ATOM 850 N N . PHE A 1 109 ? -2.657 -1.592 -5.558 1.00 97.06 109 PHE A N 1
ATOM 851 C CA . PHE A 1 109 ? -3.496 -1.164 -4.439 1.00 97.06 109 PHE A CA 1
ATOM 852 C C . PHE A 1 109 ? -3.827 0.324 -4.524 1.00 97.06 109 PHE A C 1
ATOM 854 O O . PHE A 1 109 ? -4.953 0.726 -4.233 1.00 97.06 109 PHE A O 1
ATOM 861 N N . HIS A 1 110 ? -2.863 1.161 -4.911 1.00 96.12 110 HIS A N 1
ATOM 862 C CA . HIS A 1 110 ? -3.112 2.581 -5.158 1.00 96.12 110 HIS A CA 1
ATOM 863 C C . HIS A 1 110 ? -4.054 2.780 -6.349 1.00 96.12 110 HIS A C 1
ATOM 865 O O . HIS A 1 110 ? -5.088 3.431 -6.197 1.00 96.12 110 HIS A O 1
ATOM 871 N N . ALA A 1 111 ? -3.809 2.098 -7.467 1.00 95.38 111 ALA A N 1
ATOM 872 C CA . ALA A 1 111 ? -4.681 2.172 -8.639 1.00 95.38 111 ALA A CA 1
ATOM 873 C C . ALA A 1 111 ? -6.102 1.634 -8.389 1.00 95.38 1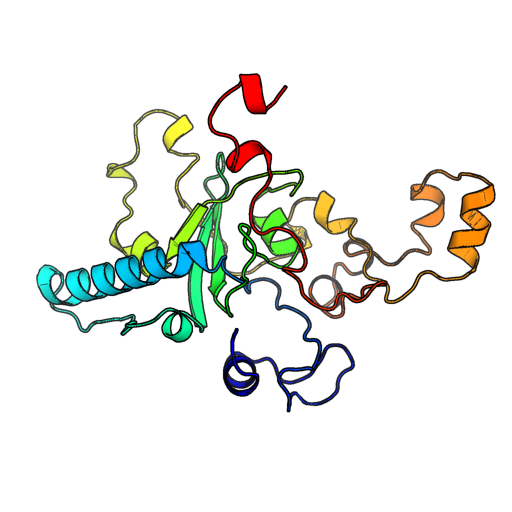11 ALA A C 1
ATOM 875 O O . ALA A 1 111 ? -7.068 2.177 -8.922 1.00 95.38 111 ALA A O 1
ATOM 876 N N . ALA A 1 112 ? -6.273 0.618 -7.535 1.00 94.69 112 ALA A N 1
ATOM 877 C CA . ALA A 1 112 ? -7.590 0.100 -7.145 1.00 94.69 112 ALA A CA 1
ATOM 878 C C . ALA A 1 112 ? -8.448 1.149 -6.418 1.00 94.69 112 ALA A C 1
ATOM 880 O O . ALA A 1 112 ? -9.675 1.083 -6.459 1.00 94.69 112 ALA A O 1
ATOM 881 N N . LYS A 1 113 ? -7.803 2.140 -5.795 1.00 93.38 113 LYS A N 1
ATOM 882 C CA . LYS A 1 113 ? -8.455 3.297 -5.171 1.00 93.38 113 LYS A CA 1
ATOM 883 C C . LYS A 1 113 ? -8.586 4.489 -6.120 1.00 93.38 113 LYS A C 1
ATOM 885 O O . LYS A 1 113 ? -9.020 5.544 -5.688 1.00 93.38 113 LYS A O 1
ATOM 890 N N . ARG A 1 114 ? -8.249 4.331 -7.406 1.00 90.75 114 ARG A N 1
ATOM 891 C CA . ARG A 1 114 ? -8.218 5.407 -8.413 1.00 90.75 114 ARG A CA 1
ATOM 892 C C . ARG A 1 114 ? -7.227 6.524 -8.067 1.00 90.75 114 ARG A C 1
ATOM 894 O O . ARG A 1 114 ? -7.563 7.701 -8.172 1.00 90.75 114 ARG A O 1
ATOM 901 N N . ARG A 1 115 ? -6.026 6.139 -7.625 1.00 91.88 115 ARG A N 1
ATOM 902 C CA . ARG A 1 115 ? -4.899 7.055 -7.409 1.00 91.88 115 ARG A CA 1
ATOM 903 C C . ARG A 1 115 ? -3.851 6.945 -8.496 1.00 91.88 115 ARG A C 1
ATOM 905 O O . ARG A 1 115 ? -3.544 5.833 -8.922 1.00 91.88 115 ARG A O 1
ATOM 912 N N . ASN A 1 116 ? -3.292 8.101 -8.842 1.00 86.94 116 ASN A N 1
ATOM 913 C CA . ASN A 1 116 ? -2.240 8.251 -9.842 1.00 86.94 116 ASN A CA 1
ATOM 914 C C . ASN A 1 116 ? -0.848 8.250 -9.186 1.00 86.94 116 ASN A C 1
ATOM 916 O O . ASN A 1 116 ? 0.160 8.007 -9.838 1.00 86.94 116 ASN A O 1
ATOM 920 N N . CYS A 1 117 ? -0.782 8.474 -7.866 1.00 91.44 117 CYS A N 1
ATOM 921 C CA . CYS A 1 117 ? 0.472 8.524 -7.102 1.00 91.44 117 CYS A CA 1
ATOM 922 C C . CYS A 1 117 ? 1.443 9.635 -7.553 1.00 91.44 117 CYS A C 1
ATOM 924 O O . CYS A 1 117 ? 2.644 9.545 -7.306 1.00 91.44 117 CYS A O 1
ATOM 926 N N . ASP A 1 118 ? 0.928 10.722 -8.122 1.00 92.12 118 ASP A N 1
ATOM 927 C CA . ASP A 1 118 ? 1.663 11.932 -8.519 1.00 92.12 118 ASP A CA 1
ATOM 928 C C . ASP A 1 118 ? 1.709 13.008 -7.408 1.00 92.12 118 ASP A C 1
ATOM 930 O O . ASP A 1 118 ? 2.036 14.170 -7.654 1.00 92.12 118 ASP A O 1
ATOM 934 N N . GLY A 1 119 ? 1.424 12.608 -6.162 1.00 90.88 119 GLY A N 1
ATOM 935 C CA . GLY A 1 119 ? 1.310 13.489 -4.992 1.00 90.88 119 GLY A CA 1
ATOM 936 C C . GLY A 1 119 ? -0.025 13.379 -4.248 1.00 90.88 119 GLY A C 1
ATOM 937 O O . GLY A 1 119 ? -0.259 14.146 -3.317 1.00 90.88 119 GLY A O 1
ATOM 938 N N . ASP A 1 120 ? -0.881 12.440 -4.654 1.00 92.31 120 ASP A N 1
ATOM 939 C CA . ASP A 1 120 ? -2.176 12.160 -4.035 1.00 92.31 120 ASP A CA 1
ATOM 940 C C . ASP A 1 120 ? -2.096 11.786 -2.543 1.00 92.31 120 ASP A C 1
ATOM 942 O O . ASP A 1 120 ? -1.187 11.086 -2.089 1.00 92.31 120 ASP A O 1
ATOM 946 N N . GLU A 1 121 ? -3.137 12.168 -1.801 1.00 92.88 121 GLU A N 1
ATOM 947 C CA . GLU A 1 121 ? -3.373 11.745 -0.419 1.00 92.88 121 GLU A CA 1
ATOM 948 C C . GLU A 1 121 ? -4.559 10.771 -0.335 1.00 92.88 121 GLU A C 1
ATOM 950 O O . GLU A 1 121 ? -5.563 10.916 -1.039 1.00 92.88 121 GLU A O 1
ATOM 955 N N . ASP A 1 122 ? -4.459 9.794 0.567 1.00 93.75 122 ASP A N 1
ATOM 956 C CA . ASP A 1 122 ? -5.485 8.778 0.814 1.00 93.75 122 ASP A CA 1
ATOM 957 C C . ASP A 1 122 ? -5.903 8.759 2.285 1.00 93.75 122 ASP A C 1
ATOM 959 O O . ASP A 1 122 ? -5.092 8.982 3.186 1.00 93.75 122 ASP A O 1
ATOM 963 N N . ALA A 1 123 ? -7.169 8.420 2.530 1.00 94.31 123 ALA A N 1
ATOM 964 C CA . ALA A 1 123 ? -7.670 8.131 3.863 1.00 94.31 123 ALA A CA 1
ATOM 965 C C . ALA A 1 123 ? -7.529 6.637 4.168 1.00 94.31 123 ALA A C 1
ATOM 967 O O . ALA A 1 123 ? -7.773 5.775 3.321 1.00 94.31 123 ALA A O 1
ATOM 968 N N . ILE A 1 124 ? -7.164 6.321 5.406 1.00 95.62 124 ILE A N 1
ATOM 969 C CA . ILE A 1 124 ? -7.076 4.949 5.897 1.00 95.62 124 ILE A CA 1
ATOM 970 C C . ILE A 1 124 ? -7.747 4.899 7.261 1.00 95.62 124 ILE A C 1
ATOM 972 O O . ILE A 1 124 ? -7.483 5.743 8.113 1.00 95.62 124 ILE A O 1
ATOM 976 N N . MET A 1 125 ? -8.596 3.901 7.466 1.00 96.50 125 MET A N 1
ATOM 977 C CA . MET A 1 125 ? -9.297 3.661 8.726 1.00 96.50 125 MET A CA 1
ATOM 978 C C . MET A 1 125 ? -9.224 2.185 9.100 1.00 96.50 125 MET A C 1
ATOM 980 O O . MET A 1 125 ? -9.077 1.321 8.233 1.00 96.50 125 MET A O 1
ATOM 984 N N . LEU A 1 126 ? -9.340 1.881 10.390 1.00 98.31 126 LEU A N 1
ATOM 985 C CA . LEU A 1 126 ? -9.489 0.504 10.852 1.00 98.31 126 LEU A CA 1
ATOM 986 C C . LEU A 1 126 ? -10.786 -0.094 10.296 1.00 98.31 126 LEU A C 1
ATOM 988 O O . LEU A 1 126 ? -11.822 0.569 10.282 1.00 98.31 126 LEU A O 1
ATOM 992 N N . LEU A 1 127 ? -10.751 -1.355 9.853 1.00 98.06 127 LEU A N 1
ATOM 993 C CA . LEU A 1 127 ? -11.927 -1.973 9.236 1.00 98.06 127 LEU A CA 1
ATOM 994 C C . LEU A 1 127 ? -13.120 -1.998 10.200 1.00 98.06 127 LEU A C 1
ATOM 996 O O . LEU A 1 127 ? -14.215 -1.603 9.818 1.00 98.06 127 LEU A O 1
ATOM 1000 N N . MET A 1 128 ? -12.907 -2.432 11.448 1.00 97.75 128 MET A N 1
ATOM 1001 C CA . MET A 1 128 ? -13.996 -2.527 12.429 1.00 97.75 128 MET A CA 1
ATOM 1002 C C . MET A 1 128 ? -14.591 -1.158 12.781 1.00 97.75 128 MET A C 1
ATOM 1004 O O . MET A 1 128 ? -15.789 -1.062 13.021 1.00 97.75 128 MET A O 1
ATOM 1008 N N . ASP A 1 129 ? -13.776 -0.101 12.762 1.00 97.44 129 ASP A N 1
ATOM 1009 C CA . ASP A 1 129 ? -14.250 1.269 12.971 1.00 97.44 129 ASP A CA 1
ATOM 1010 C C . ASP A 1 129 ? -15.206 1.688 11.849 1.00 97.44 129 ASP A C 1
ATOM 1012 O O . ASP A 1 129 ? -16.352 2.060 12.103 1.00 97.44 129 ASP A O 1
ATOM 1016 N N . GLY A 1 130 ? -14.792 1.480 10.596 1.00 94.94 130 GLY A N 1
ATOM 1017 C CA . GLY A 1 130 ? -15.649 1.713 9.435 1.00 94.94 130 GLY A CA 1
ATOM 1018 C C . GLY A 1 130 ? -16.928 0.868 9.425 1.00 94.94 130 GLY A C 1
ATOM 1019 O O . GLY A 1 130 ? -17.923 1.302 8.860 1.00 94.94 130 GLY A O 1
ATOM 1020 N N . LEU A 1 131 ? -16.942 -0.316 10.046 1.00 96.19 131 LEU A N 1
ATOM 1021 C CA . LEU A 1 131 ? -18.139 -1.162 10.132 1.00 96.19 131 LEU A CA 1
ATOM 1022 C C . LEU A 1 131 ? -19.108 -0.730 11.240 1.00 96.19 131 LEU A C 1
ATOM 1024 O O . LEU A 1 131 ? -20.318 -0.786 11.034 1.00 96.19 131 LEU A O 1
ATOM 1028 N N . LEU A 1 132 ? -18.597 -0.328 12.407 1.00 97.19 132 LEU A N 1
ATOM 1029 C CA . LEU A 1 132 ? -19.430 0.022 13.562 1.00 97.19 132 LEU A CA 1
ATOM 1030 C C . LEU A 1 132 ? -19.937 1.463 13.514 1.00 97.19 132 LEU A C 1
ATOM 1032 O O . LEU A 1 132 ? -21.070 1.723 13.912 1.00 97.19 132 LEU A O 1
ATOM 1036 N N . ASN A 1 133 ? -19.102 2.395 13.053 1.00 96.56 133 ASN A N 1
ATOM 1037 C CA . ASN A 1 133 ? -19.347 3.829 13.213 1.00 96.56 133 ASN A CA 1
ATOM 1038 C C . ASN A 1 133 ? -19.825 4.519 11.932 1.00 96.56 133 ASN A C 1
ATOM 1040 O O . ASN A 1 133 ? -20.115 5.716 11.934 1.00 96.56 133 ASN A O 1
ATOM 1044 N N . PHE A 1 134 ? -19.952 3.775 10.834 1.00 95.06 134 PHE A N 1
ATOM 1045 C CA . PHE A 1 134 ? -20.507 4.288 9.592 1.00 95.06 134 PHE A CA 1
ATOM 1046 C C . PHE A 1 134 ? -22.007 4.000 9.478 1.00 95.06 134 PHE A C 1
ATOM 1048 O O . PHE A 1 134 ? -22.469 2.870 9.613 1.00 95.06 134 PHE A O 1
ATOM 1055 N N . SER A 1 135 ? -22.773 5.024 9.109 1.00 93.62 135 SER A N 1
ATOM 1056 C CA . SER A 1 135 ? -24.143 4.875 8.623 1.00 93.62 135 SER A CA 1
ATOM 1057 C C . SER A 1 135 ? -24.380 5.842 7.474 1.00 93.62 135 SER A C 1
ATOM 1059 O O . SER A 1 135 ? -23.911 6.974 7.490 1.00 93.62 135 SER A O 1
ATOM 1061 N N . ARG A 1 136 ? -25.175 5.447 6.477 1.00 90.81 136 ARG A N 1
ATOM 1062 C CA . ARG A 1 136 ? -25.562 6.363 5.389 1.00 90.81 136 ARG A CA 1
ATOM 1063 C C . ARG A 1 136 ? -26.391 7.551 5.885 1.00 90.81 136 ARG A C 1
ATOM 1065 O O . ARG A 1 136 ? -26.468 8.549 5.176 1.00 90.81 136 ARG A O 1
ATOM 1072 N N . GLU A 1 137 ? -26.998 7.446 7.066 1.00 91.75 137 GLU A N 1
ATOM 1073 C CA . GLU A 1 137 ? -27.814 8.502 7.675 1.00 91.75 137 GLU A CA 1
ATOM 1074 C C . GLU A 1 137 ? -26.983 9.692 8.165 1.00 91.75 137 GLU A C 1
ATOM 1076 O O . GLU A 1 137 ? -27.498 10.805 8.209 1.00 91.75 137 GLU A O 1
ATOM 1081 N N . ILE A 1 138 ? -25.696 9.486 8.478 1.00 89.94 138 ILE A N 1
ATOM 1082 C CA . ILE A 1 138 ? -24.798 10.572 8.907 1.00 89.94 138 ILE A CA 1
ATOM 1083 C C . ILE A 1 138 ? -24.190 11.326 7.718 1.00 89.94 138 ILE A C 1
ATOM 1085 O O . ILE A 1 138 ? -23.505 12.331 7.905 1.00 89.94 138 ILE A O 1
ATOM 1089 N N . LEU A 1 139 ? -24.417 10.847 6.488 1.00 90.00 139 LEU A N 1
ATOM 1090 C CA . LEU A 1 139 ? -23.877 11.484 5.297 1.00 90.00 139 LEU A CA 1
ATOM 1091 C C . LEU A 1 139 ? -24.657 12.755 4.962 1.00 90.00 139 LEU A C 1
ATOM 1093 O O . LEU A 1 139 ? -25.892 12.743 4.955 1.00 90.00 139 LEU A O 1
ATOM 1097 N N . PRO A 1 140 ? -23.963 13.843 4.596 1.00 86.38 140 PRO A N 1
ATOM 1098 C CA . PRO A 1 140 ? -24.636 15.054 4.168 1.00 86.38 140 PRO A CA 1
ATOM 1099 C C . PRO A 1 140 ? -25.453 14.791 2.894 1.00 86.38 140 PRO A C 1
ATOM 1101 O O . PRO A 1 140 ? -25.093 13.996 2.022 1.00 86.38 140 PRO A O 1
ATOM 1104 N N . SER A 1 141 ? -26.571 15.502 2.758 1.00 80.94 141 SER A N 1
ATOM 1105 C CA . SER A 1 141 ? -27.492 15.348 1.625 1.00 80.94 141 SER A CA 1
ATOM 1106 C C . SER A 1 141 ? -26.880 15.752 0.277 1.00 80.94 141 SER A C 1
ATOM 1108 O O . SER A 1 141 ? -27.416 15.393 -0.775 1.00 80.94 141 SER A O 1
ATOM 1110 N N . ASN A 1 142 ? -25.772 16.502 0.288 1.00 78.62 142 ASN A N 1
ATOM 1111 C CA . ASN A 1 142 ? -25.085 16.951 -0.916 1.00 78.62 142 ASN A CA 1
ATOM 1112 C C . ASN A 1 142 ? -24.318 15.801 -1.598 1.00 78.62 142 ASN A C 1
ATOM 1114 O O . ASN A 1 142 ? -23.924 14.809 -0.993 1.00 78.62 142 ASN A O 1
ATOM 1118 N N . ARG A 1 143 ? -24.122 15.921 -2.915 1.00 65.69 143 ARG A N 1
ATOM 1119 C CA . ARG A 1 143 ? -23.479 14.867 -3.715 1.00 65.69 143 ARG A CA 1
ATOM 1120 C C . ARG A 1 143 ? -22.003 14.671 -3.343 1.00 65.69 143 ARG A C 1
ATOM 1122 O O . ARG A 1 143 ? -21.526 13.546 -3.408 1.00 65.69 143 ARG A O 1
ATOM 1129 N N . GLY A 1 144 ? -21.329 15.750 -2.932 1.00 67.00 144 GLY A N 1
ATOM 1130 C CA . GLY A 1 144 ? -19.917 15.753 -2.544 1.00 67.00 144 GLY A CA 1
ATOM 1131 C C . GLY A 1 144 ? -19.632 14.856 -1.345 1.00 67.00 144 GLY A C 1
ATOM 1132 O O . GLY A 1 144 ? -18.835 13.940 -1.470 1.00 67.00 144 GLY A O 1
ATOM 1133 N N . GLY A 1 145 ? -20.355 15.009 -0.230 1.00 66.56 145 GLY A N 1
ATOM 1134 C CA . GLY A 1 145 ? -20.050 14.213 0.964 1.00 66.56 145 GLY A CA 1
ATOM 1135 C C . GLY A 1 145 ? -20.460 12.739 0.882 1.00 66.56 145 GLY A C 1
ATOM 1136 O O . GLY A 1 145 ? -20.082 11.957 1.745 1.00 66.56 145 GLY A O 1
ATOM 1137 N N . LYS A 1 146 ? -21.188 12.322 -0.164 1.00 68.12 146 LYS A N 1
ATOM 1138 C CA . LYS A 1 146 ? -21.406 10.893 -0.463 1.00 68.12 146 LYS A CA 1
ATOM 1139 C C . LYS A 1 146 ? -20.219 10.248 -1.183 1.00 68.12 146 LYS A C 1
ATOM 1141 O O . LYS A 1 146 ? -20.094 9.029 -1.140 1.00 68.12 146 LYS A O 1
ATOM 1146 N N . MET A 1 147 ? -19.391 11.047 -1.855 1.00 73.19 147 MET A N 1
ATOM 1147 C CA . MET A 1 147 ? -18.244 10.601 -2.652 1.00 73.19 147 MET A CA 1
ATOM 1148 C C . MET A 1 147 ? -16.938 10.570 -1.845 1.00 73.19 147 MET A C 1
ATOM 1150 O O . MET A 1 147 ? -15.884 10.519 -2.451 1.00 73.19 147 MET A O 1
ATOM 1154 N N . ASP A 1 148 ? -17.010 10.580 -0.513 1.00 82.69 148 ASP A N 1
ATOM 1155 C CA . ASP A 1 148 ? -15.859 10.480 0.403 1.00 82.69 148 ASP A CA 1
ATOM 1156 C C . ASP A 1 148 ? -16.141 9.487 1.548 1.00 82.69 148 ASP A C 1
ATOM 1158 O O . ASP A 1 148 ? -15.561 9.559 2.630 1.00 82.69 148 ASP A O 1
ATOM 1162 N N . ALA A 1 149 ? -17.077 8.560 1.327 1.00 87.25 149 ALA A N 1
ATOM 1163 C CA . ALA A 1 149 ? -17.485 7.560 2.305 1.00 87.25 149 ALA A CA 1
ATOM 1164 C C . ALA A 1 149 ? -17.419 6.145 1.711 1.00 87.25 149 ALA A C 1
ATOM 1166 O O . ALA A 1 149 ? -17.756 5.969 0.536 1.00 87.25 149 ALA A O 1
ATOM 1167 N N . PRO A 1 150 ? -17.043 5.119 2.497 1.00 88.12 150 PRO A N 1
ATOM 1168 C CA . PRO A 1 150 ? -16.889 3.751 2.008 1.00 88.12 150 PRO A CA 1
ATOM 1169 C C . PRO A 1 150 ? -18.258 3.072 1.810 1.00 88.12 150 PRO A C 1
ATOM 1171 O O . PRO A 1 150 ? -18.679 2.227 2.593 1.00 88.12 150 PRO A O 1
ATOM 1174 N N . LEU A 1 151 ? -18.982 3.448 0.750 1.00 92.12 151 LEU A N 1
ATOM 1175 C CA . LEU A 1 151 ? -20.308 2.899 0.425 1.00 92.12 151 LEU A CA 1
ATOM 1176 C C . LEU A 1 151 ? -20.250 1.442 -0.048 1.00 92.12 151 LEU A C 1
ATOM 1178 O O . LEU A 1 151 ? -21.241 0.719 0.044 1.00 92.12 151 LEU A O 1
ATOM 1182 N N . VAL A 1 152 ? -19.107 1.032 -0.592 1.00 93.12 152 VAL A N 1
ATOM 1183 C CA . VAL A 1 152 ? -18.806 -0.340 -0.995 1.00 93.12 152 VAL A CA 1
ATOM 1184 C C . VAL A 1 152 ? -17.364 -0.656 -0.620 1.00 93.12 152 VAL A C 1
ATOM 1186 O O . VAL A 1 152 ? -16.512 0.233 -0.637 1.00 93.12 152 VAL A O 1
ATOM 1189 N N . LEU A 1 153 ? -17.096 -1.917 -0.286 1.00 95.69 153 LEU A N 1
ATOM 1190 C CA . LEU A 1 153 ? -15.767 -2.402 0.068 1.00 95.69 153 LEU A CA 1
ATOM 1191 C C . LEU A 1 153 ? -15.319 -3.478 -0.923 1.00 95.69 153 LEU A C 1
ATOM 1193 O O . LEU A 1 153 ? -15.898 -4.563 -0.985 1.00 95.69 153 LEU A O 1
ATOM 1197 N N . THR A 1 154 ? -14.252 -3.195 -1.661 1.00 95.69 154 THR A N 1
ATOM 1198 C CA . THR A 1 154 ? -13.559 -4.177 -2.491 1.00 95.69 154 THR A CA 1
ATOM 1199 C C . THR A 1 154 ? -12.653 -5.018 -1.604 1.00 95.69 154 THR A C 1
ATOM 1201 O O . THR A 1 154 ? -11.679 -4.524 -1.037 1.00 95.69 154 THR A O 1
ATOM 1204 N N . THR A 1 155 ? -12.969 -6.305 -1.475 1.00 96.25 155 THR A N 1
ATOM 1205 C CA . THR A 1 155 ? -12.215 -7.235 -0.620 1.00 96.25 155 THR A CA 1
ATOM 1206 C C . THR A 1 155 ? -11.049 -7.895 -1.342 1.00 96.25 155 THR A C 1
ATOM 1208 O O . THR A 1 155 ? -10.078 -8.288 -0.698 1.00 96.25 155 THR A O 1
ATOM 1211 N N . ARG A 1 156 ? -11.120 -7.993 -2.672 1.00 95.19 156 ARG A N 1
ATOM 1212 C CA . ARG A 1 156 ? -10.104 -8.633 -3.501 1.00 95.19 156 ARG A CA 1
ATOM 1213 C C . ARG A 1 156 ? -9.733 -7.742 -4.672 1.00 95.19 156 ARG A C 1
ATOM 1215 O O . ARG A 1 156 ? -10.596 -7.319 -5.433 1.00 95.19 156 ARG A O 1
ATOM 1222 N N . LEU A 1 157 ? -8.439 -7.511 -4.826 1.00 93.69 157 LEU A N 1
ATOM 1223 C CA . LEU A 1 157 ? -7.892 -6.773 -5.949 1.00 93.69 157 LEU A CA 1
ATOM 1224 C C . LEU A 1 157 ? -7.949 -7.617 -7.228 1.00 93.69 157 LEU A C 1
ATOM 1226 O O . LEU A 1 157 ? -7.458 -8.748 -7.253 1.00 93.69 157 LEU A O 1
ATOM 1230 N N . ASN A 1 158 ? -8.500 -7.040 -8.295 1.00 93.31 158 ASN A N 1
ATOM 1231 C CA . ASN A 1 158 ? -8.439 -7.592 -9.643 1.00 93.31 158 ASN A CA 1
ATOM 1232 C C . ASN A 1 158 ? -7.657 -6.635 -10.564 1.00 93.31 158 ASN A C 1
ATOM 1234 O O . ASN A 1 158 ? -8.156 -5.544 -10.840 1.00 93.31 158 ASN A O 1
ATOM 1238 N N . PRO A 1 159 ? -6.466 -7.011 -11.075 1.00 92.75 159 PRO A N 1
ATOM 1239 C CA . PRO A 1 159 ? -5.659 -6.138 -11.930 1.00 92.75 159 PRO A CA 1
ATOM 1240 C C . PRO A 1 159 ? -6.376 -5.660 -13.194 1.00 92.75 159 PRO A C 1
ATOM 1242 O O . PRO A 1 159 ? -6.060 -4.599 -13.710 1.00 92.75 159 PRO A O 1
ATOM 1245 N N . THR A 1 160 ? -7.350 -6.418 -13.706 1.00 92.94 160 THR A N 1
ATOM 1246 C CA . THR A 1 160 ? -8.084 -6.027 -14.921 1.00 92.94 160 THR A CA 1
ATOM 1247 C C . THR A 1 160 ? -9.098 -4.908 -14.679 1.00 92.94 160 THR A C 1
ATOM 1249 O O . THR A 1 160 ? -9.656 -4.381 -15.636 1.00 92.94 160 THR A O 1
ATOM 1252 N N . GLU A 1 161 ? -9.384 -4.585 -13.417 1.00 90.44 161 GLU A N 1
ATOM 1253 C CA . GLU A 1 161 ? -10.397 -3.604 -13.006 1.00 90.44 161 GLU A CA 1
ATOM 1254 C C . GLU A 1 161 ? -9.784 -2.330 -12.405 1.00 90.44 161 GLU A C 1
ATOM 1256 O O . GLU A 1 161 ? -10.519 -1.406 -12.051 1.00 90.44 161 GLU A O 1
ATOM 1261 N N . VAL A 1 162 ? -8.455 -2.273 -12.272 1.00 91.12 162 VAL A N 1
ATOM 1262 C CA . VAL A 1 162 ? -7.756 -1.094 -11.748 1.00 91.12 162 VAL A CA 1
ATOM 1263 C C . VAL A 1 162 ? -7.477 -0.065 -12.844 1.00 91.12 162 VAL A C 1
ATOM 1265 O O . VAL A 1 162 ? -7.666 -0.325 -14.035 1.00 91.12 162 VAL A O 1
ATOM 1268 N N . ASP A 1 163 ? -7.010 1.114 -12.435 1.00 89.56 163 ASP A N 1
ATOM 1269 C CA . ASP A 1 163 ? -6.557 2.135 -13.373 1.00 89.56 163 ASP A CA 1
ATOM 1270 C C . ASP A 1 163 ? -5.408 1.638 -14.276 1.00 89.56 163 ASP A C 1
ATOM 1272 O O . ASP A 1 163 ? -4.561 0.835 -13.872 1.00 89.56 163 ASP A O 1
ATOM 1276 N N . LYS A 1 164 ? -5.389 2.135 -15.518 1.00 89.62 164 LYS A N 1
ATOM 1277 C CA . LYS A 1 164 ? -4.417 1.746 -16.546 1.00 89.62 164 LYS A CA 1
ATOM 1278 C C . LYS A 1 164 ? -3.008 2.236 -16.250 1.00 89.62 164 LYS A C 1
ATOM 1280 O O . LYS A 1 164 ? -2.069 1.655 -16.784 1.00 89.62 164 LYS A O 1
ATOM 1285 N N . GLU A 1 165 ? -2.835 3.275 -15.440 1.00 93.62 165 GLU A N 1
ATOM 1286 C CA . GLU A 1 165 ? -1.515 3.802 -15.104 1.00 93.62 165 GLU A CA 1
ATOM 1287 C C . GLU A 1 165 ? -0.636 2.728 -14.456 1.00 93.62 165 GLU A C 1
ATOM 1289 O O . GLU A 1 165 ? 0.456 2.451 -14.952 1.00 93.62 165 GLU A O 1
ATOM 1294 N N . ALA A 1 166 ? -1.158 2.018 -13.449 1.00 94.44 166 ALA A N 1
ATOM 1295 C CA . ALA A 1 166 ? -0.426 0.932 -12.800 1.00 94.44 166 ALA A CA 1
ATOM 1296 C C . ALA A 1 166 ? -0.129 -0.241 -13.744 1.00 94.44 166 ALA A C 1
ATOM 1298 O O . ALA A 1 166 ? 0.836 -0.968 -13.525 1.00 94.44 166 ALA A O 1
ATOM 1299 N N . LEU A 1 167 ? -0.913 -0.425 -14.810 1.00 94.81 167 LEU A N 1
ATOM 1300 C CA . LEU A 1 167 ? -0.656 -1.481 -15.790 1.00 94.81 167 LEU A CA 1
ATOM 1301 C C . LEU A 1 167 ? 0.619 -1.226 -16.604 1.00 94.81 167 LEU A C 1
ATOM 1303 O O . LEU A 1 167 ? 1.194 -2.186 -17.109 1.00 94.81 167 LEU A O 1
ATOM 1307 N N . ASN A 1 168 ? 1.098 0.019 -16.673 1.00 95.50 168 ASN A N 1
ATOM 1308 C CA . ASN A 1 168 ? 2.330 0.390 -17.375 1.00 95.50 168 ASN A CA 1
ATOM 1309 C C . ASN A 1 168 ? 3.592 0.298 -16.499 1.00 95.50 168 ASN A C 1
ATOM 1311 O O . ASN A 1 168 ? 4.662 0.705 -16.941 1.00 95.50 168 ASN A O 1
ATOM 1315 N N . VAL A 1 169 ? 3.491 -0.197 -15.260 1.00 95.38 169 VAL A N 1
ATOM 1316 C CA . VAL A 1 169 ? 4.657 -0.353 -14.379 1.00 95.38 169 VAL A CA 1
ATOM 1317 C C . VAL A 1 169 ? 5.560 -1.469 -14.906 1.00 95.38 169 VAL A C 1
ATOM 1319 O O . VAL A 1 169 ? 5.151 -2.633 -14.981 1.00 95.38 169 VAL A O 1
ATOM 1322 N N . ASP A 1 170 ? 6.801 -1.114 -15.240 1.00 96.25 170 ASP A N 1
ATOM 1323 C CA . ASP A 1 170 ? 7.834 -2.076 -15.619 1.00 96.25 170 ASP A CA 1
ATOM 1324 C C . ASP A 1 170 ? 8.109 -3.044 -14.463 1.00 96.25 170 ASP A C 1
ATOM 1326 O O . ASP A 1 170 ? 8.254 -2.659 -13.305 1.00 96.25 170 ASP A O 1
ATOM 1330 N N . SER A 1 171 ? 8.143 -4.329 -14.796 1.00 96.25 171 SER A N 1
ATOM 1331 C CA . SER A 1 171 ? 8.182 -5.454 -13.855 1.00 96.25 171 SER A CA 1
ATOM 1332 C C . SER A 1 171 ? 9.381 -6.378 -14.093 1.00 96.25 171 SER A C 1
ATOM 1334 O O . SER A 1 171 ? 9.461 -7.464 -13.509 1.00 96.25 171 SER A O 1
ATOM 1336 N N . ALA A 1 172 ? 10.304 -5.967 -14.965 1.00 96.06 172 ALA A N 1
ATOM 1337 C CA . ALA A 1 172 ? 11.531 -6.687 -15.270 1.00 96.06 172 ALA A CA 1
ATOM 1338 C C . ALA A 1 172 ? 12.573 -6.538 -14.148 1.00 96.06 172 ALA A C 1
ATOM 1340 O O . ALA A 1 172 ? 12.694 -5.494 -13.510 1.00 96.06 172 ALA A O 1
ATOM 1341 N N . TRP A 1 173 ? 13.395 -7.571 -13.953 1.00 96.25 173 TRP A N 1
ATOM 1342 C CA . TRP A 1 173 ? 14.533 -7.537 -13.020 1.00 96.25 173 TRP A CA 1
ATOM 1343 C C . TRP A 1 173 ? 15.732 -6.740 -13.545 1.00 96.25 173 TRP A C 1
ATOM 1345 O O . TRP A 1 173 ? 16.589 -6.307 -12.782 1.00 96.25 173 TRP A O 1
ATOM 1355 N N . HIS A 1 174 ? 15.819 -6.571 -14.857 1.00 96.44 174 HIS A N 1
ATOM 1356 C CA . HIS A 1 174 ? 16.828 -5.771 -15.534 1.00 96.44 174 HIS A CA 1
ATOM 1357 C C . HIS A 1 174 ? 16.295 -5.383 -16.909 1.00 96.44 174 HIS A C 1
ATOM 1359 O O . HIS A 1 174 ? 15.450 -6.080 -17.474 1.00 96.44 174 HIS A O 1
ATOM 1365 N N . TYR A 1 175 ? 16.806 -4.285 -17.459 1.00 96.81 175 TYR A N 1
ATOM 1366 C CA . TYR A 1 175 ? 16.629 -4.016 -18.877 1.00 96.81 175 TYR A CA 1
ATOM 1367 C C . TYR A 1 175 ? 17.718 -4.722 -19.666 1.00 96.81 175 TYR A C 1
ATOM 1369 O O . TYR A 1 175 ? 18.891 -4.740 -19.292 1.00 96.81 175 TYR A O 1
ATOM 1377 N N . GLU A 1 176 ? 17.305 -5.306 -20.776 1.00 96.31 176 GLU A N 1
ATOM 1378 C CA . GLU A 1 176 ? 18.202 -5.980 -21.695 1.00 96.31 176 GLU A CA 1
ATOM 1379 C C . GLU A 1 176 ? 18.986 -4.972 -22.534 1.00 96.31 176 GLU A C 1
ATOM 1381 O O . GLU A 1 176 ? 18.526 -3.863 -22.814 1.00 96.31 176 GLU A O 1
ATOM 1386 N N . ARG A 1 177 ? 20.160 -5.390 -23.019 1.00 97.62 177 ARG A N 1
ATOM 1387 C CA . ARG A 1 177 ? 21.041 -4.559 -23.857 1.00 97.62 177 ARG A CA 1
ATOM 1388 C C . ARG A 1 177 ? 20.305 -3.883 -25.021 1.00 97.62 177 ARG A C 1
ATOM 1390 O O . ARG A 1 177 ? 20.547 -2.710 -25.296 1.00 97.62 177 ARG A O 1
ATOM 1397 N N . TRP A 1 178 ? 19.410 -4.619 -25.681 1.00 97.19 178 TRP A N 1
ATOM 1398 C CA . TRP A 1 178 ? 18.679 -4.129 -26.850 1.00 97.19 178 TRP A CA 1
ATOM 1399 C C . TRP A 1 178 ? 17.849 -2.882 -26.534 1.00 97.19 178 TRP A C 1
ATOM 1401 O O . TRP A 1 178 ? 17.694 -2.039 -27.410 1.00 97.19 178 TRP A O 1
ATOM 1411 N N . PHE A 1 179 ? 17.319 -2.755 -25.309 1.00 97.62 179 PHE A N 1
ATOM 1412 C CA . PHE A 1 179 ? 16.496 -1.611 -24.923 1.00 97.62 179 PHE A CA 1
ATOM 1413 C C . PHE A 1 179 ? 17.344 -0.344 -24.939 1.00 97.62 179 PHE A C 1
ATOM 1415 O O . PHE A 1 179 ? 16.986 0.629 -25.598 1.00 97.62 179 PHE A O 1
ATOM 1422 N N . TYR A 1 180 ? 18.520 -0.399 -24.309 1.00 97.88 180 TYR A N 1
ATOM 1423 C CA . TYR A 1 180 ? 19.472 0.708 -24.293 1.00 97.88 180 TYR A CA 1
ATOM 1424 C C . TYR A 1 180 ? 19.914 1.107 -25.705 1.00 97.88 180 TYR A C 1
ATOM 1426 O O . TYR A 1 180 ? 19.901 2.290 -26.035 1.00 97.88 180 TYR A O 1
ATOM 1434 N N . GLU A 1 181 ? 20.247 0.135 -26.559 1.00 98.25 181 GLU A N 1
ATOM 1435 C CA . GLU A 1 181 ? 20.627 0.399 -27.955 1.00 98.25 181 GLU A CA 1
ATOM 1436 C C . GLU A 1 181 ? 19.474 1.015 -28.755 1.00 98.25 181 GLU A C 1
ATOM 1438 O O . GLU A 1 181 ? 19.682 1.993 -29.468 1.00 98.25 181 GLU A O 1
ATOM 1443 N N . ALA A 1 182 ? 18.251 0.508 -28.585 1.00 97.69 182 ALA A N 1
ATOM 1444 C CA . ALA A 1 182 ? 17.070 1.035 -29.259 1.00 97.69 182 ALA A CA 1
ATOM 1445 C C . ALA A 1 182 ? 16.764 2.485 -28.858 1.00 97.69 182 ALA A C 1
ATOM 1447 O O . ALA A 1 182 ? 16.243 3.240 -29.674 1.00 97.69 182 ALA A O 1
ATOM 1448 N N . THR A 1 183 ? 17.099 2.904 -27.631 1.00 97.31 183 THR A N 1
ATOM 1449 C CA . THR A 1 183 ? 16.847 4.288 -27.196 1.00 97.31 183 THR A CA 1
ATOM 1450 C C . THR A 1 183 ? 17.666 5.337 -27.958 1.00 97.31 183 THR A C 1
ATOM 1452 O O . THR A 1 183 ? 17.260 6.499 -27.985 1.00 97.31 183 THR A O 1
ATOM 1455 N N . LEU A 1 184 ? 18.765 4.948 -28.624 1.00 98.25 184 LEU A N 1
ATOM 1456 C CA . LEU A 1 184 ? 19.598 5.860 -29.422 1.00 98.25 184 LEU A CA 1
ATOM 1457 C C . LEU A 1 184 ? 18.821 6.503 -30.578 1.00 98.25 184 LEU A C 1
ATOM 1459 O O . LEU A 1 184 ? 19.044 7.673 -30.885 1.00 98.25 184 LEU A O 1
ATOM 1463 N N . ASP A 1 185 ? 17.866 5.770 -31.153 1.00 97.69 185 ASP A N 1
ATOM 1464 C CA . ASP A 1 185 ? 17.011 6.248 -32.243 1.00 97.69 185 ASP A CA 1
ATOM 1465 C C . ASP A 1 185 ? 15.765 7.004 -31.739 1.00 97.69 185 ASP A C 1
ATOM 1467 O O . ASP A 1 185 ? 14.928 7.429 -32.534 1.00 97.69 185 ASP A O 1
ATOM 1471 N N . GLN A 1 186 ? 15.624 7.168 -30.416 1.00 97.62 186 GLN A N 1
ATOM 1472 C CA . GLN A 1 186 ? 14.497 7.833 -29.745 1.00 97.62 186 GLN A CA 1
ATOM 1473 C C . GLN A 1 186 ? 13.109 7.348 -30.218 1.00 97.62 186 GLN A C 1
ATOM 1475 O O . GLN A 1 186 ? 12.226 8.166 -30.506 1.00 97.62 186 GLN A O 1
ATOM 1480 N N . PRO A 1 187 ? 12.870 6.024 -30.318 1.00 97.50 187 PRO A N 1
ATOM 1481 C CA . PRO A 1 187 ? 11.586 5.518 -30.763 1.00 97.50 187 PRO A CA 1
ATOM 1482 C C . PRO A 1 187 ? 10.493 5.879 -29.756 1.00 97.50 187 PRO A C 1
ATOM 1484 O O . PRO A 1 187 ? 10.713 5.969 -28.547 1.00 97.50 187 PRO A O 1
ATOM 1487 N N . HIS A 1 188 ? 9.265 6.011 -30.250 1.00 97.94 188 HIS A N 1
ATOM 1488 C CA . HIS A 1 188 ? 8.109 6.113 -29.370 1.00 97.94 188 HIS A CA 1
ATOM 1489 C C . HIS A 1 188 ? 8.007 4.836 -28.497 1.00 97.94 188 HIS A C 1
ATOM 1491 O O . HIS A 1 188 ? 8.066 3.744 -29.063 1.00 97.94 188 HIS A O 1
ATOM 1497 N N . PRO A 1 189 ? 7.764 4.910 -27.169 1.00 95.94 189 PRO A N 1
ATOM 1498 C CA . PRO A 1 189 ? 7.796 3.741 -26.271 1.00 95.94 189 PRO A CA 1
ATOM 1499 C C . PRO A 1 189 ? 6.920 2.561 -26.717 1.00 95.94 189 PRO A C 1
ATOM 1501 O O . PRO A 1 189 ? 7.325 1.406 -26.643 1.00 95.94 189 PRO A O 1
ATOM 1504 N N . LYS A 1 190 ? 5.739 2.849 -27.282 1.00 95.56 190 LYS A N 1
ATOM 1505 C CA . LYS A 1 190 ? 4.844 1.831 -27.872 1.00 95.56 190 LYS A CA 1
ATOM 1506 C C . LYS A 1 190 ? 5.496 0.951 -28.947 1.00 95.56 190 LYS A C 1
ATOM 1508 O O . LYS A 1 190 ? 5.057 -0.177 -29.118 1.00 95.56 190 LYS A O 1
ATOM 1513 N N . ALA A 1 191 ? 6.508 1.444 -29.660 1.00 97.06 191 ALA A N 1
ATOM 1514 C CA . ALA A 1 191 ? 7.228 0.666 -30.668 1.00 97.06 191 ALA A CA 1
ATOM 1515 C C . ALA A 1 191 ? 8.137 -0.415 -30.058 1.00 97.06 191 ALA A C 1
ATOM 1517 O O . ALA A 1 191 ? 8.562 -1.309 -30.780 1.00 97.06 191 ALA A O 1
ATOM 1518 N N . LEU A 1 192 ? 8.437 -0.324 -28.756 1.00 96.06 192 LEU A N 1
ATOM 1519 C CA . LEU A 1 192 ? 9.265 -1.282 -28.016 1.00 96.06 192 LEU A CA 1
ATOM 1520 C C . LEU A 1 192 ? 8.450 -2.134 -27.025 1.00 96.06 192 LEU A C 1
ATOM 1522 O O . LEU A 1 192 ? 8.987 -3.054 -26.410 1.00 96.06 192 LEU A O 1
ATOM 1526 N N . ALA A 1 193 ? 7.161 -1.826 -26.842 1.00 95.19 193 ALA A N 1
ATOM 1527 C CA . ALA A 1 193 ? 6.318 -2.423 -25.807 1.00 95.19 193 ALA A CA 1
ATOM 1528 C C . ALA A 1 193 ? 6.180 -3.952 -25.939 1.00 95.19 193 ALA A C 1
ATOM 1530 O O . ALA A 1 193 ? 6.058 -4.652 -24.939 1.00 95.19 193 ALA A O 1
ATOM 1531 N N . ASP A 1 194 ? 6.263 -4.491 -27.156 1.00 95.25 194 ASP A N 1
ATOM 1532 C CA . ASP A 1 194 ? 6.216 -5.927 -27.457 1.00 95.25 194 ASP A CA 1
ATOM 1533 C C . ASP A 1 194 ? 7.438 -6.713 -26.951 1.00 95.25 194 ASP A C 1
ATOM 1535 O O . ASP A 1 194 ? 7.383 -7.945 -26.846 1.00 95.25 194 ASP A O 1
ATOM 1539 N N . LYS A 1 195 ? 8.504 -6.022 -26.538 1.00 95.19 195 LYS A N 1
ATOM 1540 C CA . LYS A 1 195 ? 9.714 -6.612 -25.947 1.00 95.19 195 LYS A CA 1
ATOM 1541 C C . LYS A 1 195 ? 9.931 -6.244 -24.476 1.00 95.19 195 LYS A C 1
ATOM 1543 O O . LYS A 1 195 ? 10.776 -6.857 -23.834 1.00 95.19 195 LYS A O 1
ATOM 1548 N N . MET A 1 196 ? 9.173 -5.283 -23.948 1.00 96.31 196 MET A N 1
ATOM 1549 C CA . MET A 1 196 ? 9.233 -4.866 -22.540 1.00 96.31 196 MET A CA 1
ATOM 1550 C C . MET A 1 196 ? 8.354 -5.737 -21.647 1.00 96.31 196 MET A C 1
ATOM 1552 O O . MET A 1 196 ? 7.380 -6.313 -22.116 1.00 96.31 196 MET A O 1
ATOM 1556 N N . ASP A 1 197 ? 8.654 -5.807 -20.357 1.00 96.44 197 ASP A N 1
ATOM 1557 C CA . ASP A 1 197 ? 7.877 -6.577 -19.387 1.00 96.44 197 ASP A CA 1
ATOM 1558 C C . ASP A 1 197 ? 7.253 -5.639 -18.351 1.00 96.44 197 ASP A C 1
ATOM 1560 O O . ASP A 1 197 ? 7.933 -5.153 -17.450 1.00 96.44 197 ASP A O 1
ATOM 1564 N N . PHE A 1 198 ? 5.957 -5.380 -18.513 1.00 96.38 198 PHE A N 1
ATOM 1565 C CA . PHE A 1 198 ? 5.136 -4.527 -17.654 1.00 96.38 198 PHE A CA 1
ATOM 1566 C C . PHE A 1 198 ? 3.837 -5.244 -17.279 1.00 96.38 198 PHE A C 1
ATOM 1568 O O . PHE A 1 198 ? 3.439 -6.216 -17.932 1.00 96.38 198 PHE A O 1
ATOM 1575 N N . ILE A 1 199 ? 3.167 -4.772 -16.227 1.00 96.56 199 ILE A N 1
ATOM 1576 C CA . ILE A 1 199 ? 2.031 -5.470 -15.600 1.00 96.56 199 ILE A CA 1
ATOM 1577 C C . ILE A 1 199 ? 0.930 -5.853 -16.606 1.00 96.56 199 ILE A C 1
ATOM 1579 O O . ILE A 1 199 ? 0.434 -6.982 -16.551 1.00 96.56 199 ILE A O 1
ATOM 1583 N N . GLU A 1 200 ? 0.570 -4.977 -17.555 1.00 96.50 200 GLU A N 1
ATOM 1584 C CA . GLU A 1 200 ? -0.465 -5.263 -18.567 1.00 96.50 200 GLU A CA 1
ATOM 1585 C C . GLU A 1 200 ? -0.177 -6.554 -19.352 1.00 96.50 200 GLU A C 1
ATOM 1587 O O . GLU A 1 200 ? -1.079 -7.346 -19.626 1.00 96.50 200 GLU A O 1
ATOM 1592 N N . ARG A 1 201 ? 1.094 -6.821 -19.672 1.00 95.88 201 ARG A N 1
ATOM 1593 C CA . ARG A 1 201 ? 1.497 -8.011 -20.439 1.00 95.88 201 ARG A CA 1
ATOM 1594 C C . ARG A 1 201 ? 1.402 -9.309 -19.654 1.00 95.88 201 ARG A C 1
ATOM 1596 O O . ARG A 1 201 ? 1.479 -10.385 -20.245 1.00 95.88 201 ARG A O 1
ATOM 1603 N N . ARG A 1 202 ? 1.246 -9.213 -18.337 1.00 95.81 202 ARG A N 1
ATOM 1604 C CA . ARG A 1 202 ? 1.110 -10.352 -17.429 1.00 95.81 202 ARG A CA 1
ATOM 1605 C C . ARG A 1 202 ? -0.346 -10.621 -17.041 1.00 95.81 202 ARG A C 1
ATOM 1607 O O . ARG A 1 202 ? -0.607 -11.611 -16.347 1.00 95.81 202 ARG A O 1
ATOM 1614 N N . LEU A 1 203 ? -1.289 -9.772 -17.472 1.00 96.19 203 LEU A N 1
ATOM 1615 C CA . LEU A 1 203 ? -2.723 -9.943 -17.224 1.00 96.19 203 LEU A CA 1
ATOM 1616 C C . LEU A 1 203 ? -3.207 -11.334 -17.660 1.00 96.19 203 LEU A C 1
ATOM 1618 O O . LEU A 1 203 ? -2.733 -11.912 -18.633 1.00 96.19 203 LEU A O 1
ATOM 1622 N N . GLY A 1 204 ? -4.155 -11.888 -16.901 1.00 94.06 204 GLY A N 1
ATOM 1623 C CA . GLY A 1 204 ? -4.631 -13.264 -17.080 1.00 94.06 204 GLY A CA 1
ATOM 1624 C C . GLY A 1 204 ? -3.761 -14.331 -16.405 1.00 94.06 204 GLY A C 1
ATOM 1625 O O . GLY A 1 204 ? -4.139 -15.501 -16.397 1.00 94.06 204 GLY A O 1
ATOM 1626 N N . THR A 1 205 ? -2.636 -13.950 -15.789 1.00 95.44 205 THR A N 1
ATOM 1627 C CA . THR A 1 205 ? -1.766 -14.855 -15.024 1.00 95.44 205 THR A CA 1
ATOM 1628 C C . THR A 1 205 ? -1.520 -14.338 -13.605 1.00 95.44 205 THR A C 1
ATOM 1630 O O . THR A 1 205 ? -1.796 -13.180 -13.291 1.00 95.44 205 THR A O 1
ATOM 1633 N N . ILE A 1 206 ? -0.942 -15.181 -12.739 1.00 93.25 206 ILE A N 1
ATOM 1634 C CA . ILE A 1 206 ? -0.479 -14.758 -11.405 1.00 93.25 206 ILE A CA 1
ATOM 1635 C C . ILE A 1 206 ? 0.607 -13.668 -11.487 1.00 93.25 206 ILE A C 1
ATOM 1637 O O . ILE A 1 206 ? 0.745 -12.870 -10.564 1.00 93.25 206 ILE A O 1
ATOM 1641 N N . GLY A 1 207 ? 1.322 -13.591 -12.618 1.00 94.31 207 GLY A N 1
ATOM 1642 C CA . GLY A 1 207 ? 2.381 -12.617 -12.874 1.00 94.31 207 GLY A CA 1
ATOM 1643 C C . GLY A 1 207 ? 1.914 -11.160 -12.839 1.00 94.31 207 GLY A C 1
ATOM 1644 O O . GLY A 1 207 ? 2.728 -10.266 -12.640 1.00 94.31 207 GLY A O 1
ATOM 1645 N N . ALA A 1 208 ? 0.611 -10.910 -13.017 1.00 95.19 208 ALA A N 1
ATOM 1646 C CA . ALA A 1 208 ? 0.042 -9.566 -12.939 1.00 95.19 208 ALA A CA 1
ATOM 1647 C C . ALA A 1 208 ? 0.023 -8.998 -11.514 1.00 95.19 208 ALA A C 1
ATOM 1649 O O . ALA A 1 208 ? -0.074 -7.791 -11.348 1.00 95.19 208 ALA A O 1
ATOM 1650 N N . VAL A 1 209 ? 0.072 -9.855 -10.491 1.00 94.94 209 VAL A N 1
ATOM 1651 C CA . VAL A 1 209 ? 0.003 -9.457 -9.074 1.00 94.94 209 VAL A CA 1
ATOM 1652 C C . VAL A 1 209 ? 1.226 -9.869 -8.268 1.00 94.94 209 VAL A C 1
ATOM 1654 O O . VAL A 1 209 ? 1.351 -9.441 -7.126 1.00 94.94 209 VAL A O 1
ATOM 1657 N N . ARG A 1 210 ? 2.069 -10.756 -8.803 1.00 94.50 210 ARG A N 1
ATOM 1658 C CA . ARG A 1 210 ? 3.212 -11.368 -8.118 1.00 94.50 210 ARG A CA 1
ATOM 1659 C C . ARG A 1 210 ? 4.362 -11.620 -9.096 1.00 94.50 210 ARG A C 1
ATOM 1661 O O . ARG A 1 210 ? 4.151 -11.693 -10.302 1.00 94.50 210 ARG A O 1
ATOM 1668 N N . GLY A 1 211 ? 5.566 -11.821 -8.574 1.00 94.94 211 GLY A N 1
ATOM 1669 C CA . GLY A 1 211 ? 6.803 -11.939 -9.338 1.00 94.94 211 GLY A CA 1
ATOM 1670 C C . GLY A 1 211 ? 7.253 -10.634 -10.001 1.00 94.94 211 GLY A C 1
ATOM 1671 O O . GLY A 1 211 ? 7.866 -10.695 -11.070 1.00 94.94 211 GLY A O 1
ATOM 1672 N N . LEU A 1 212 ? 6.913 -9.464 -9.450 1.00 95.75 212 LEU A N 1
ATOM 1673 C CA . LEU A 1 212 ? 7.358 -8.184 -10.013 1.00 95.75 212 LEU A CA 1
ATOM 1674 C C . LEU A 1 212 ? 8.833 -7.939 -9.661 1.00 95.75 212 LEU A C 1
ATOM 1676 O O . LEU A 1 212 ? 9.223 -7.998 -8.495 1.00 95.75 212 LEU A O 1
ATOM 1680 N N . GLY A 1 213 ? 9.655 -7.695 -10.681 1.00 95.62 213 GLY A N 1
ATOM 1681 C CA . GLY A 1 213 ? 11.067 -7.364 -10.528 1.00 95.62 213 GLY A CA 1
ATOM 1682 C C . GLY A 1 213 ? 11.302 -5.875 -10.283 1.00 95.62 213 GLY A C 1
ATOM 1683 O O . GLY A 1 213 ? 10.413 -5.042 -10.449 1.00 95.62 213 GLY A O 1
ATOM 1684 N N . PHE A 1 214 ? 12.532 -5.549 -9.902 1.00 95.62 214 PHE A N 1
ATOM 1685 C CA . PHE A 1 214 ? 13.029 -4.181 -9.790 1.00 95.62 214 PHE A CA 1
ATOM 1686 C C . PHE A 1 214 ? 14.480 -4.127 -10.275 1.00 95.62 214 PHE A C 1
ATOM 1688 O O . PHE A 1 214 ? 15.211 -5.111 -10.172 1.00 95.62 214 PHE A O 1
ATOM 1695 N N . THR A 1 215 ? 14.911 -2.973 -10.785 1.00 96.00 215 THR A N 1
ATOM 1696 C CA . THR A 1 215 ? 16.243 -2.814 -11.399 1.00 96.00 215 THR A CA 1
ATOM 1697 C C . THR A 1 215 ? 17.296 -2.243 -10.450 1.00 96.00 215 THR A C 1
ATOM 1699 O O . THR A 1 215 ? 18.487 -2.473 -10.643 1.00 96.00 215 THR A O 1
ATOM 1702 N N . HIS A 1 216 ? 16.877 -1.500 -9.423 1.00 95.12 216 HIS A N 1
ATOM 1703 C CA . HIS A 1 216 ? 17.773 -0.820 -8.489 1.00 95.12 216 HIS A CA 1
ATOM 1704 C C . HIS A 1 216 ? 17.357 -1.096 -7.047 1.00 95.12 216 HIS A C 1
ATOM 1706 O O . HIS A 1 216 ? 16.222 -0.830 -6.655 1.00 95.12 216 HIS A O 1
ATOM 1712 N N . SER A 1 217 ? 18.295 -1.602 -6.249 1.00 92.75 217 SER A N 1
ATOM 1713 C CA . SER A 1 217 ? 18.094 -1.804 -4.815 1.00 92.75 217 SER A CA 1
ATOM 1714 C C . SER A 1 217 ? 18.253 -0.494 -4.045 1.00 92.75 217 SER A C 1
ATOM 1716 O O . SER A 1 217 ? 19.080 0.350 -4.391 1.00 92.75 217 SER A O 1
ATOM 1718 N N . THR A 1 218 ? 17.537 -0.371 -2.933 1.00 92.06 218 THR A N 1
ATOM 1719 C CA . THR A 1 218 ? 17.752 0.679 -1.930 1.00 92.06 218 THR A CA 1
ATOM 1720 C C . THR A 1 218 ? 18.187 0.051 -0.609 1.00 92.06 218 THR A C 1
ATOM 1722 O O . THR A 1 218 ? 17.920 -1.123 -0.346 1.00 92.06 218 THR A O 1
ATOM 1725 N N . LYS A 1 219 ? 18.895 0.814 0.232 1.00 90.19 219 LYS A N 1
ATOM 1726 C CA . LYS A 1 219 ? 19.275 0.345 1.577 1.00 90.19 219 LYS A CA 1
ATOM 1727 C C . LYS A 1 219 ? 18.107 0.440 2.553 1.00 90.19 219 LYS A C 1
ATOM 1729 O O . LYS A 1 219 ? 17.984 -0.377 3.460 1.00 90.19 219 LYS A O 1
ATOM 1734 N N . SER A 1 220 ? 17.277 1.465 2.384 1.00 90.69 220 SER A 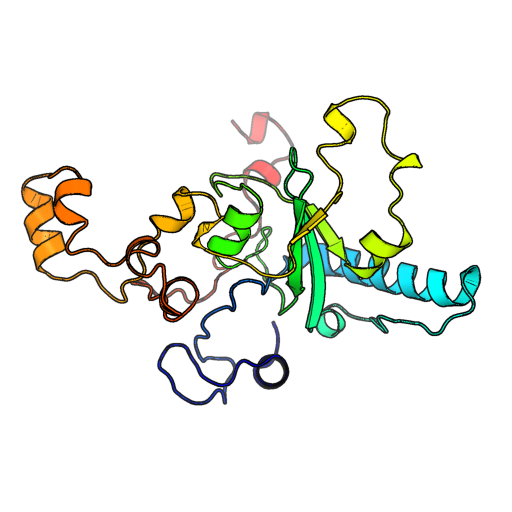N 1
ATOM 1735 C CA . SER A 1 220 ? 16.085 1.715 3.184 1.00 90.69 220 SER A CA 1
ATOM 1736 C C . SER A 1 220 ? 15.043 2.429 2.333 1.00 90.69 220 SER A C 1
ATOM 1738 O O . SER A 1 220 ? 15.366 3.337 1.572 1.00 90.69 220 SER A O 1
ATOM 1740 N N . MET A 1 221 ? 13.774 2.063 2.512 1.00 89.31 221 MET A N 1
ATOM 1741 C CA . MET A 1 221 ? 12.643 2.752 1.876 1.00 89.31 221 MET A CA 1
ATOM 1742 C C . MET A 1 221 ? 12.411 4.161 2.446 1.00 89.31 221 MET A C 1
ATOM 1744 O O . MET A 1 221 ? 11.715 4.960 1.833 1.00 89.31 221 MET A O 1
ATOM 1748 N N . ALA A 1 222 ? 12.981 4.459 3.617 1.00 90.31 222 ALA A N 1
ATOM 1749 C CA . ALA A 1 222 ? 12.899 5.753 4.294 1.00 90.31 222 ALA A CA 1
ATOM 1750 C C . ALA A 1 222 ? 14.273 6.442 4.378 1.00 90.31 222 ALA A C 1
ATOM 1752 O O . ALA A 1 222 ? 14.551 7.166 5.333 1.00 90.31 222 ALA A O 1
ATOM 1753 N N . GLU A 1 223 ? 15.172 6.155 3.433 1.00 89.06 223 GLU A N 1
ATOM 1754 C CA . GLU A 1 223 ? 16.439 6.876 3.314 1.00 89.06 223 GLU A CA 1
ATOM 1755 C C . GLU A 1 223 ? 16.170 8.302 2.811 1.00 89.06 223 GLU A C 1
ATOM 1757 O O . GLU A 1 223 ? 15.590 8.492 1.746 1.00 89.06 223 GLU A O 1
ATOM 1762 N N . GLY A 1 224 ? 16.565 9.309 3.593 1.00 86.12 224 GLY A N 1
ATOM 1763 C CA . GLY A 1 224 ? 16.369 10.719 3.256 1.00 86.12 224 GLY A CA 1
ATOM 1764 C C . GLY A 1 224 ? 15.864 11.561 4.432 1.00 86.12 224 GLY A C 1
ATOM 1765 O O . GLY A 1 224 ? 15.678 11.047 5.538 1.00 86.12 224 GLY A O 1
ATOM 1766 N N . PRO A 1 225 ? 15.669 12.874 4.223 1.00 86.31 225 PRO A N 1
ATOM 1767 C CA . PRO A 1 225 ? 15.091 13.749 5.236 1.00 86.31 225 PRO A CA 1
ATOM 1768 C C . PRO A 1 225 ? 13.634 13.356 5.520 1.00 86.31 225 PRO A C 1
ATOM 1770 O O . PRO A 1 225 ? 12.844 13.145 4.603 1.00 86.31 225 PRO A O 1
ATOM 1773 N N . SER A 1 226 ? 13.264 13.286 6.801 1.00 82.12 226 SER A N 1
ATOM 1774 C CA . SER A 1 226 ? 11.920 12.869 7.235 1.00 82.12 226 SER A CA 1
ATOM 1775 C C . SER A 1 226 ? 10.818 13.871 6.873 1.00 82.12 226 SER A C 1
ATOM 1777 O O . SER A 1 226 ? 9.654 13.492 6.716 1.00 82.12 226 SER A O 1
ATOM 1779 N N . LEU A 1 227 ? 11.183 15.148 6.742 1.00 83.94 227 LEU A N 1
ATOM 1780 C CA . LEU A 1 227 ? 10.301 16.260 6.413 1.00 83.94 227 LEU A CA 1
ATOM 1781 C C . LEU A 1 227 ? 10.961 17.148 5.362 1.00 83.94 227 LEU A C 1
ATOM 1783 O O . LEU A 1 227 ? 12.178 17.339 5.358 1.00 83.94 227 LEU A O 1
ATOM 1787 N N . SER A 1 228 ? 10.143 17.720 4.481 1.00 87.19 228 SER A N 1
ATOM 1788 C CA . SER A 1 228 ? 10.626 18.720 3.536 1.00 87.19 228 SER A CA 1
ATOM 1789 C C . SER A 1 228 ? 11.030 19.997 4.272 1.00 87.19 228 SER A C 1
ATOM 1791 O O . SER A 1 228 ? 10.360 20.412 5.219 1.00 87.19 228 SER A O 1
ATOM 1793 N N . ALA A 1 229 ? 12.081 20.668 3.789 1.00 86.44 229 ALA A N 1
ATOM 1794 C CA . ALA A 1 229 ? 12.509 21.962 4.329 1.00 86.44 229 ALA A CA 1
ATOM 1795 C C . ALA A 1 229 ? 11.361 22.990 4.322 1.00 86.44 229 ALA A C 1
ATOM 1797 O O . ALA A 1 229 ? 11.197 23.780 5.246 1.00 86.44 229 ALA A O 1
ATOM 1798 N N . TYR A 1 230 ? 10.480 22.913 3.322 1.00 86.31 230 TYR A N 1
ATOM 1799 C CA . TYR A 1 230 ? 9.289 23.755 3.243 1.00 86.31 230 TYR A CA 1
ATOM 1800 C C . TYR A 1 230 ? 8.364 23.636 4.470 1.00 86.31 230 TYR A C 1
ATOM 1802 O O . TYR A 1 230 ? 7.725 24.617 4.848 1.00 86.31 230 TYR A O 1
ATOM 1810 N N . LYS A 1 231 ? 8.277 22.454 5.099 1.00 82.75 231 LYS A N 1
ATOM 1811 C CA . LYS A 1 231 ? 7.476 22.234 6.315 1.00 82.75 231 LYS A CA 1
ATOM 1812 C C . LYS A 1 231 ? 8.204 22.640 7.599 1.00 82.75 231 LYS A C 1
ATOM 1814 O O . LYS A 1 231 ? 7.540 22.834 8.609 1.00 82.75 231 LYS A O 1
ATOM 1819 N N . THR A 1 232 ? 9.533 22.755 7.578 1.00 83.25 232 THR A N 1
ATOM 1820 C CA . THR A 1 232 ? 10.327 23.143 8.757 1.00 83.25 232 THR A CA 1
ATOM 1821 C C . THR A 1 232 ? 10.507 24.653 8.886 1.00 83.25 232 THR A C 1
ATOM 1823 O O . THR A 1 232 ? 10.846 25.133 9.960 1.00 83.25 232 THR A O 1
ATOM 1826 N N . LEU A 1 233 ? 10.308 25.395 7.797 1.00 87.06 233 LEU A N 1
ATOM 1827 C CA . LEU A 1 233 ? 10.391 26.852 7.768 1.00 87.06 233 LEU A CA 1
ATOM 1828 C C . LEU A 1 233 ? 9.051 27.465 8.198 1.00 87.06 233 LEU A C 1
ATOM 1830 O O . LEU A 1 233 ? 8.010 27.170 7.603 1.00 87.06 233 LEU A O 1
ATOM 1834 N N . GLU A 1 234 ? 9.077 28.321 9.219 1.00 85.00 234 GLU A N 1
ATOM 1835 C CA . GLU A 1 234 ? 7.864 28.918 9.792 1.00 85.00 234 GLU A CA 1
ATOM 1836 C C . GLU A 1 234 ? 7.324 30.066 8.935 1.00 85.00 234 GLU A C 1
ATOM 1838 O O . GLU A 1 234 ? 6.119 30.141 8.681 1.00 85.00 234 GLU A O 1
ATOM 1843 N N . THR A 1 235 ? 8.200 30.954 8.458 1.00 87.44 235 THR A N 1
ATOM 1844 C CA . THR A 1 235 ? 7.774 32.163 7.748 1.00 87.44 235 THR A CA 1
ATOM 1845 C C . THR A 1 235 ? 7.877 32.013 6.233 1.00 87.44 235 THR A C 1
ATOM 1847 O O . THR A 1 235 ? 8.655 31.220 5.707 1.00 87.44 235 THR A O 1
ATOM 1850 N N . MET A 1 236 ? 7.087 32.802 5.496 1.00 86.06 236 MET A N 1
ATOM 1851 C CA . MET A 1 236 ? 7.214 32.880 4.035 1.00 86.06 236 MET A CA 1
ATOM 1852 C C . MET A 1 236 ? 8.528 33.525 3.592 1.00 86.06 236 MET A C 1
ATOM 1854 O O . MET A 1 236 ? 8.979 33.230 2.492 1.00 86.06 236 MET A O 1
ATOM 1858 N N . ILE A 1 237 ? 9.134 34.370 4.434 1.00 87.56 237 ILE A N 1
ATOM 1859 C CA . ILE A 1 237 ? 10.430 34.996 4.147 1.00 87.56 237 ILE A CA 1
ATOM 1860 C C . ILE A 1 237 ? 11.526 33.932 4.144 1.00 87.56 237 ILE A C 1
ATOM 1862 O O . ILE A 1 237 ? 12.330 33.916 3.226 1.00 87.56 237 ILE A O 1
ATOM 1866 N N . ASP A 1 238 ? 11.510 32.999 5.098 1.00 84.06 238 ASP A N 1
ATOM 1867 C CA . ASP A 1 238 ? 12.511 31.924 5.152 1.00 84.06 238 ASP A CA 1
ATOM 1868 C C . ASP A 1 238 ? 12.379 30.923 3.991 1.00 84.06 238 ASP A C 1
ATOM 1870 O O . ASP A 1 238 ? 13.314 30.181 3.697 1.00 84.06 238 ASP A O 1
ATOM 1874 N N . LYS A 1 239 ? 11.201 30.872 3.350 1.00 84.62 239 LYS A N 1
ATOM 1875 C CA . LYS A 1 239 ? 10.885 29.985 2.217 1.00 84.62 239 LYS A CA 1
ATOM 1876 C C . LYS A 1 239 ? 11.280 30.561 0.853 1.00 84.62 239 LYS A C 1
ATOM 1878 O O . LYS A 1 239 ? 11.207 29.813 -0.124 1.00 84.62 239 LYS A O 1
ATOM 1883 N N . MET A 1 240 ? 11.609 31.853 0.777 1.00 73.06 240 MET A N 1
ATOM 1884 C CA . MET A 1 240 ? 12.003 32.569 -0.447 1.00 73.06 240 MET A CA 1
ATOM 1885 C C . MET A 1 240 ? 13.521 32.647 -0.577 1.00 73.06 240 MET A C 1
ATOM 1887 O O . MET A 1 240 ? 13.993 32.504 -1.726 1.00 73.06 240 MET A O 1
#

Foldseek 3Di:
DAWQVLVVVVVQQAALVRHGRDGPPGHHDAFQQEKAAAPVCQVVQLVQLVVQQCCCCVPVVHHRDQPHDGSNSQAQFKKWKAFAQAQETEIHGYHYYDNAPDMDHQLLNCQQNVHPPPPGDIDMGGPSCLVPVDDPVPFDPDPRSNRGHNPHYHHDGDLVPGDCNQQAAFQDQADDPVVVVVCVVVDDVVVCVVPTHGLVVCHPHPSNRDSGHDHDDDPGPHPDDRDDPVVVDDDPVVVD

pLDDT: mean 93.79, std 5.71, range [65.69, 98.62]

Secondary structure (DSSP, 8-state):
---HHHHHHTT--B-TTSPBP--TTSPPPPPTTEEEEEHHHHHHHHHHHHHHHHHHHHTT----S---SSGGGGTT-EEEEE-TT--EEEEEEEEEEESSSS-EE-HHHHHHTT---SS---EEEEHHHHHHS--GGGS-SSHHHHTTS-SEEE-S--GGGS-HHHHT-B--SS--HHHHHHHTT---GGGTTTTS-BGGGGTTSGGGTS----SS--S-TT-S-SS-HHHH--STTTT-